Protein AF-A0A4U3MQM8-F1 (afdb_monomer_lite)

InterPro domains:
  IPR003445 Cation transporter [PF02386] (15-235)

Secondary structure (DSSP, 8-state):
------------HHHHHHHHHHHHHHHHHHHHHSTTTBPTT----HHHHHHHHHHHHTT----SS-HHHHB-HHHHHHHHHHHHHHHSTHHHHHHHHHHHTTSPPPHHHHHHHHHHTT-S-GGGHHHHHHHHHHHHHHHHHHHHHHHHHHHHHHHHHHHHHHHHHHHHHHHHHT----SSSSTTGGGTT-HHHHHHHHHHHHHHHTHHHHHHHHHHHHHHHHTT--PPPPHHHHHHHHHHHHHHHHHHHH-

Radius of gyration: 20.93 Å; chains: 1; bounding box: 66×36×58 Å

pLDDT: mean 82.18, std 15.27, range [40.94, 97.69]

Organism: Enterococcus faecalis (NCBI:txid1351)

Foldseek 3Di:
DDPPPPPPPPQALVNLLVVLLVVQLVVQLVQCQDPQFWDPPDGDDSVQSSVLLNLLLCLPQDHPDQNQHTTDLVNLVSSLVSNLCNLLGSLNSLVVVCVVVVDDDDVSVLVSQCVVVVPPDSPCSVVVSVVVSVVLVVLLVVQLVQQLVVQCVVPNDPVSSSQSSSLSSSLLSNNNHHNPRVRCVVVPVPPSNVVSSVCSNLNNVLDDLLVVQVVVCVVCVVVVHDDDRDPSNVVSVVVVVVVVVVVVVVD

Structure (mmCIF, N/CA/C/O backbone):
data_AF-A0A4U3MQM8-F1
#
_entry.id   AF-A0A4U3MQM8-F1
#
loop_
_atom_site.group_PDB
_atom_site.id
_atom_site.type_symbol
_atom_site.label_atom_id
_atom_site.label_alt_id
_atom_site.label_comp_id
_atom_site.label_asym_id
_atom_site.label_entity_id
_atom_site.label_seq_id
_atom_site.pdbx_PDB_ins_code
_atom_site.Cartn_x
_atom_site.Cartn_y
_atom_site.Cartn_z
_atom_site.occupancy
_atom_site.B_iso_or_equiv
_atom_site.auth_seq_id
_atom_site.auth_comp_id
_atom_site.auth_asym_id
_atom_site.auth_atom_id
_atom_site.pdbx_PDB_model_num
ATOM 1 N N . MET A 1 1 ? 44.446 -18.446 27.174 1.00 41.91 1 MET A N 1
ATOM 2 C CA . MET A 1 1 ? 43.618 -17.476 26.415 1.00 41.91 1 MET A CA 1
ATOM 3 C C . MET A 1 1 ? 42.700 -18.240 25.456 1.00 41.91 1 MET A C 1
ATOM 5 O O . MET A 1 1 ? 43.145 -18.655 24.397 1.00 41.91 1 MET A O 1
ATOM 9 N N . LYS A 1 2 ? 41.448 -18.533 25.844 1.00 40.94 2 LYS A N 1
ATOM 10 C CA . LYS A 1 2 ? 40.474 -19.229 24.978 1.00 40.94 2 LYS A CA 1
ATOM 11 C C . LYS A 1 2 ? 39.853 -18.212 24.014 1.00 40.94 2 LYS A C 1
ATOM 13 O O . LYS A 1 2 ? 38.975 -17.452 24.411 1.00 40.94 2 LYS A O 1
ATOM 18 N N . HIS A 1 3 ? 40.304 -18.176 22.762 1.00 45.22 3 HIS A N 1
ATOM 19 C CA . HIS A 1 3 ? 39.583 -17.470 21.701 1.00 45.22 3 HIS A CA 1
ATOM 20 C C . HIS A 1 3 ? 38.298 -18.239 21.375 1.00 45.22 3 HIS A C 1
ATOM 22 O O . HIS A 1 3 ? 38.291 -19.177 20.583 1.00 45.22 3 HIS A O 1
ATOM 28 N N . GLN A 1 4 ? 37.196 -17.848 22.018 1.00 47.91 4 GLN A N 1
ATOM 29 C CA . GLN A 1 4 ? 35.859 -18.225 21.579 1.00 47.91 4 GLN A CA 1
ATOM 30 C C . GLN A 1 4 ? 35.612 -17.586 20.209 1.00 47.91 4 GLN A C 1
ATOM 32 O O . GLN A 1 4 ? 35.281 -16.404 20.102 1.00 47.91 4 GLN A O 1
ATOM 37 N N . ILE A 1 5 ? 35.779 -18.376 19.151 1.00 51.09 5 ILE A N 1
ATOM 38 C CA . ILE A 1 5 ? 35.268 -18.051 17.824 1.00 51.09 5 ILE A CA 1
ATOM 39 C C . ILE A 1 5 ? 33.745 -18.008 17.968 1.00 51.09 5 ILE A C 1
ATOM 41 O O . ILE A 1 5 ? 33.076 -19.040 17.957 1.00 51.09 5 ILE A O 1
ATOM 45 N N . LYS A 1 6 ? 33.183 -16.808 18.158 1.00 49.25 6 LYS A N 1
ATOM 46 C CA . LYS A 1 6 ? 31.742 -16.586 18.018 1.00 49.25 6 LYS A CA 1
ATOM 47 C C . LYS A 1 6 ? 31.374 -17.024 16.600 1.00 49.25 6 LYS A C 1
ATOM 49 O O . LYS A 1 6 ? 31.642 -16.288 15.651 1.00 49.25 6 LYS A O 1
ATOM 54 N N . ARG A 1 7 ? 30.784 -18.217 16.455 1.00 45.50 7 ARG A N 1
ATOM 55 C CA . ARG A 1 7 ? 30.074 -18.641 15.241 1.00 45.50 7 ARG A CA 1
ATOM 56 C C . ARG A 1 7 ? 29.038 -17.557 14.951 1.00 45.50 7 ARG A C 1
ATOM 58 O O . ARG A 1 7 ? 27.982 -17.520 15.576 1.00 45.50 7 ARG A O 1
ATOM 65 N N . ARG A 1 8 ? 29.360 -16.619 14.059 1.00 58.94 8 ARG A N 1
ATOM 66 C CA . ARG A 1 8 ? 28.350 -15.718 13.508 1.00 58.94 8 ARG A CA 1
ATOM 67 C C . ARG A 1 8 ? 27.389 -16.612 12.742 1.00 58.94 8 ARG A C 1
ATOM 69 O O . ARG A 1 8 ? 27.804 -17.252 11.781 1.00 58.94 8 ARG A O 1
ATOM 76 N N . LEU A 1 9 ? 26.144 -16.686 13.205 1.00 57.69 9 LEU A N 1
ATOM 77 C CA . LEU A 1 9 ? 25.054 -17.287 12.447 1.00 57.69 9 LEU A CA 1
ATOM 78 C C . LEU A 1 9 ? 25.045 -16.619 11.068 1.00 57.69 9 LEU A C 1
ATOM 80 O O . LEU A 1 9 ? 24.811 -15.415 10.957 1.00 57.69 9 LEU A O 1
ATOM 84 N N . TYR A 1 10 ? 25.408 -17.379 10.037 1.00 67.06 10 TYR A N 1
ATOM 85 C CA . TYR A 1 10 ? 25.382 -16.905 8.663 1.00 67.06 10 TYR A CA 1
ATOM 86 C C . TYR A 1 10 ? 23.939 -17.017 8.181 1.00 67.06 10 TYR A C 1
ATOM 88 O O . TYR A 1 10 ? 23.500 -18.076 7.742 1.00 67.06 10 TYR A O 1
ATOM 96 N N . ILE A 1 11 ? 23.175 -15.941 8.357 1.00 70.25 11 ILE A N 1
ATOM 97 C CA . ILE A 1 11 ? 21.803 -15.860 7.861 1.00 70.25 11 ILE A CA 1
ATOM 98 C C . ILE A 1 11 ? 21.884 -15.615 6.357 1.00 70.25 11 ILE A C 1
ATOM 100 O O . ILE A 1 11 ? 22.513 -14.652 5.910 1.00 70.25 11 ILE A O 1
ATOM 104 N N . SER A 1 12 ? 21.269 -16.500 5.575 1.00 72.69 12 SER A N 1
ATOM 105 C CA . SER A 1 12 ? 21.215 -16.334 4.126 1.00 72.69 12 SER A CA 1
ATOM 106 C C . SER A 1 12 ? 20.364 -15.113 3.741 1.00 72.69 12 SER A C 1
ATOM 108 O O . SER A 1 12 ? 19.490 -14.673 4.500 1.00 72.69 12 SER A O 1
ATOM 110 N N . PRO A 1 13 ? 20.568 -14.553 2.542 1.00 64.00 13 PRO A N 1
ATOM 111 C CA . PRO A 1 13 ? 19.764 -13.434 2.069 1.00 64.00 13 PRO A CA 1
ATOM 112 C C . PRO A 1 13 ? 18.254 -13.715 2.036 1.00 64.00 13 PRO A C 1
ATOM 114 O O . PRO A 1 13 ? 17.466 -12.881 2.475 1.00 64.00 13 PRO A O 1
ATOM 117 N N . VAL A 1 14 ? 17.856 -14.914 1.602 1.00 73.31 14 VAL A N 1
ATOM 118 C CA . VAL A 1 14 ? 16.448 -15.346 1.580 1.00 73.31 14 VAL A CA 1
ATOM 119 C C . VAL A 1 14 ? 15.879 -15.416 2.997 1.00 73.31 14 VAL A C 1
ATOM 121 O O . VAL A 1 14 ? 14.812 -14.868 3.259 1.00 73.31 14 VAL A O 1
ATOM 124 N N . GLN A 1 15 ? 16.622 -15.998 3.945 1.00 78.50 15 GLN A N 1
ATOM 125 C CA . GLN A 1 15 ? 16.216 -16.021 5.356 1.00 78.50 15 GLN A CA 1
ATOM 126 C C . GLN A 1 15 ? 16.066 -14.610 5.935 1.00 78.50 15 GLN A C 1
ATOM 128 O O . GLN A 1 15 ? 15.180 -14.383 6.749 1.00 78.50 15 GLN A O 1
ATOM 133 N N . THR A 1 16 ? 16.883 -13.648 5.499 1.00 74.69 16 THR A N 1
ATOM 134 C CA . THR A 1 16 ? 16.763 -12.248 5.936 1.00 74.69 16 THR A CA 1
ATOM 135 C C . THR A 1 16 ? 15.453 -11.618 5.460 1.00 74.69 16 THR A C 1
ATOM 137 O O . THR A 1 16 ? 14.806 -10.911 6.229 1.00 74.69 16 THR A O 1
ATOM 140 N N . ILE A 1 17 ? 15.034 -11.896 4.220 1.00 75.06 17 ILE A N 1
ATOM 141 C CA . ILE A 1 17 ? 13.747 -11.426 3.686 1.00 75.06 17 ILE A CA 1
ATOM 142 C C . ILE A 1 17 ? 12.600 -12.051 4.480 1.00 75.06 17 ILE A C 1
ATOM 144 O O . ILE A 1 17 ? 11.765 -11.322 5.008 1.00 75.06 17 ILE A O 1
ATOM 148 N N . VAL A 1 18 ? 12.597 -13.379 4.627 1.00 84.31 18 VAL A N 1
ATOM 149 C CA . VAL A 1 18 ? 11.550 -14.107 5.364 1.00 84.31 18 VAL A CA 1
ATOM 150 C C . VAL A 1 18 ? 11.429 -13.595 6.800 1.00 84.31 18 VAL A C 1
ATOM 152 O O . VAL A 1 18 ? 10.331 -13.282 7.251 1.00 84.31 18 VAL A O 1
ATOM 155 N N . LEU A 1 19 ? 12.554 -13.437 7.504 1.00 84.19 19 LEU A N 1
ATOM 156 C CA . LEU A 1 19 ? 12.568 -12.903 8.867 1.00 84.19 19 LEU A CA 1
ATOM 157 C C . LEU A 1 19 ? 12.079 -11.454 8.929 1.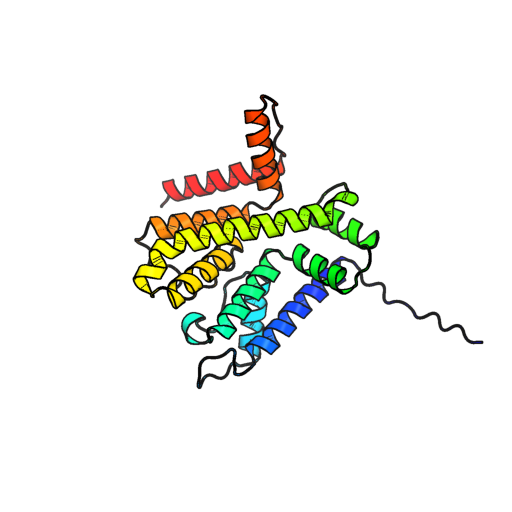00 84.19 19 LEU A C 1
ATOM 159 O O . LEU A 1 19 ? 11.395 -11.091 9.880 1.00 84.19 19 LEU A O 1
ATOM 163 N N . GLY A 1 20 ? 12.405 -10.628 7.934 1.00 83.25 20 GLY A N 1
ATOM 164 C CA . GLY A 1 20 ? 11.940 -9.245 7.873 1.00 83.25 20 GLY A CA 1
ATOM 165 C C . GLY A 1 20 ? 10.427 -9.136 7.682 1.00 83.25 20 GLY A C 1
ATOM 166 O O . GLY A 1 20 ? 9.781 -8.376 8.399 1.00 83.25 20 GLY A O 1
ATOM 167 N N . PHE A 1 21 ? 9.853 -9.937 6.782 1.00 87.19 21 PHE A N 1
ATOM 168 C CA . PHE A 1 21 ? 8.399 -10.028 6.606 1.00 87.19 21 PHE A CA 1
ATOM 169 C C . PHE A 1 21 ? 7.710 -10.572 7.858 1.00 87.19 21 PHE A C 1
ATOM 171 O O . PHE A 1 21 ? 6.746 -9.979 8.334 1.00 87.19 21 PHE A O 1
ATOM 178 N N . PHE A 1 22 ? 8.239 -11.649 8.441 1.00 90.62 22 PHE A N 1
ATOM 179 C CA . PHE A 1 22 ? 7.704 -12.210 9.680 1.00 90.62 22 PHE A CA 1
ATOM 180 C C . PHE A 1 22 ? 7.725 -11.185 10.822 1.00 90.62 22 PHE A C 1
ATOM 182 O O . PHE A 1 22 ? 6.737 -11.028 11.535 1.00 90.62 22 PHE A O 1
ATOM 189 N N . LEU A 1 23 ? 8.817 -10.428 10.965 1.00 90.31 23 LEU A N 1
ATOM 190 C CA . LEU A 1 23 ? 8.925 -9.373 11.969 1.00 90.31 23 LEU A CA 1
ATOM 191 C C . LEU A 1 23 ? 7.911 -8.246 11.732 1.00 90.31 23 LEU A C 1
ATOM 193 O O . LEU A 1 23 ? 7.297 -7.789 12.692 1.00 90.31 23 LEU A O 1
ATOM 197 N N . LEU A 1 24 ? 7.695 -7.825 10.481 1.00 91.56 24 LEU A N 1
ATOM 198 C CA . LEU A 1 24 ? 6.654 -6.846 10.150 1.00 91.56 24 LEU A CA 1
ATOM 199 C C . LEU A 1 24 ? 5.259 -7.338 10.548 1.00 91.56 24 LEU A C 1
ATOM 201 O O . LEU A 1 24 ? 4.504 -6.577 11.147 1.00 91.56 24 LEU A O 1
ATOM 205 N N . ILE A 1 25 ? 4.942 -8.607 10.281 1.00 94.81 25 ILE A N 1
ATOM 206 C CA . ILE A 1 25 ? 3.658 -9.215 10.657 1.00 94.81 25 ILE A CA 1
ATOM 207 C C . ILE A 1 25 ? 3.501 -9.248 12.179 1.00 94.81 25 ILE A C 1
ATOM 209 O O . ILE A 1 25 ? 2.464 -8.837 12.695 1.00 94.81 25 ILE A O 1
ATOM 213 N N . VAL A 1 26 ? 4.525 -9.685 12.917 1.00 95.69 26 VAL A N 1
ATOM 214 C CA . VAL A 1 26 ? 4.479 -9.747 14.389 1.00 95.69 26 VAL A CA 1
ATOM 215 C C . VAL A 1 26 ? 4.317 -8.352 14.993 1.00 95.69 26 VAL A C 1
ATOM 217 O O . VAL A 1 26 ? 3.460 -8.151 15.852 1.00 95.69 26 VAL A O 1
ATOM 220 N N . VAL A 1 27 ? 5.091 -7.368 14.527 1.00 94.94 27 VAL A N 1
ATOM 221 C CA . VAL A 1 27 ? 4.973 -5.976 14.988 1.00 94.94 27 VAL A CA 1
ATOM 222 C C . VAL A 1 27 ? 3.592 -5.411 14.650 1.00 94.94 27 VAL A C 1
ATOM 224 O O . VAL A 1 27 ? 2.955 -4.815 15.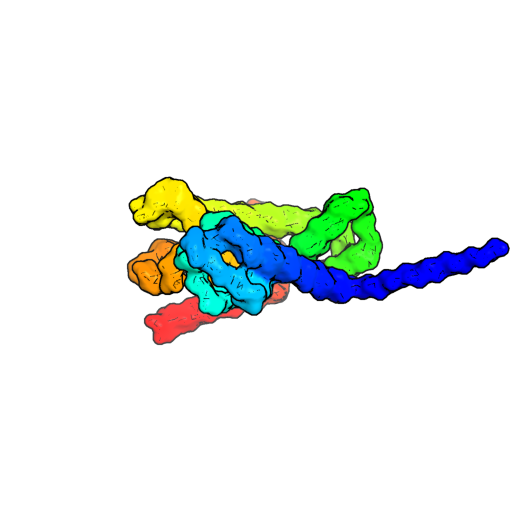516 1.00 94.94 27 VAL A O 1
ATOM 227 N N . GLY A 1 28 ? 3.098 -5.644 13.432 1.00 95.81 28 GLY A N 1
ATOM 228 C CA . GLY A 1 28 ? 1.756 -5.246 13.012 1.00 95.81 28 GLY A CA 1
ATOM 229 C C . GLY A 1 28 ? 0.663 -5.865 13.880 1.00 95.81 28 GLY A C 1
ATOM 230 O O . GLY A 1 28 ? -0.233 -5.159 14.328 1.00 95.81 28 GLY A O 1
ATOM 231 N N . THR A 1 29 ? 0.788 -7.153 14.201 1.00 96.88 29 THR A N 1
ATOM 232 C CA . THR A 1 29 ? -0.138 -7.881 15.082 1.00 96.88 29 THR A CA 1
ATOM 233 C C . THR A 1 29 ? -0.194 -7.237 16.462 1.00 96.88 29 THR A C 1
ATOM 235 O O . THR A 1 29 ? -1.275 -6.915 16.945 1.00 96.88 29 THR A O 1
ATOM 238 N N . ILE A 1 30 ? 0.967 -6.989 17.080 1.00 96.56 30 ILE A N 1
ATOM 239 C CA . ILE A 1 30 ? 1.043 -6.360 18.405 1.00 96.56 30 ILE A CA 1
ATOM 240 C C . ILE A 1 30 ? 0.390 -4.977 18.372 1.00 96.56 30 ILE A C 1
ATOM 242 O O . ILE A 1 30 ? -0.423 -4.672 19.238 1.00 96.56 30 ILE A O 1
ATOM 246 N N . LEU A 1 31 ? 0.700 -4.156 17.363 1.00 96.25 31 LEU A N 1
ATOM 247 C CA . LEU A 1 31 ? 0.117 -2.821 17.223 1.00 96.25 31 LEU A CA 1
ATOM 248 C C . LEU A 1 31 ? -1.405 -2.868 17.031 1.00 96.25 31 LEU A C 1
ATOM 250 O O . LEU A 1 31 ? -2.115 -2.074 17.643 1.00 96.25 31 LEU A O 1
ATOM 254 N N . LEU A 1 32 ? -1.921 -3.803 16.233 1.00 95.56 32 LEU A N 1
ATOM 255 C CA . LEU A 1 32 ? -3.360 -3.964 15.998 1.00 95.56 32 LEU A CA 1
ATOM 256 C C . LEU A 1 32 ? -4.107 -4.547 17.207 1.00 95.56 32 LEU A C 1
ATOM 258 O O . LEU A 1 32 ? -5.284 -4.253 17.399 1.00 95.56 32 LEU A O 1
ATOM 262 N N . MET A 1 33 ? -3.437 -5.318 18.064 1.00 94.75 33 MET A N 1
ATOM 263 C CA . MET A 1 33 ? -4.019 -5.801 19.322 1.00 94.75 33 MET A CA 1
ATOM 264 C C . MET A 1 33 ? -4.169 -4.706 20.385 1.00 94.75 33 MET A C 1
ATOM 266 O O . MET A 1 33 ? -4.922 -4.885 21.343 1.00 94.75 33 MET A O 1
ATOM 270 N N . MET A 1 34 ? -3.455 -3.585 20.256 1.00 93.69 34 MET A N 1
ATOM 271 C CA . MET A 1 34 ? -3.522 -2.511 21.244 1.00 93.69 34 MET A CA 1
ATOM 272 C C . MET A 1 34 ? -4.907 -1.842 21.259 1.00 93.69 34 MET A C 1
ATOM 274 O O . MET A 1 34 ? -5.517 -1.648 20.207 1.00 93.69 34 MET A O 1
ATOM 278 N N . PRO A 1 35 ? -5.387 -1.388 22.432 1.00 90.44 35 PRO A N 1
ATOM 279 C CA . PRO A 1 35 ? -6.730 -0.821 22.578 1.00 90.44 35 PRO A CA 1
ATOM 280 C C . PRO A 1 35 ? -6.953 0.467 21.773 1.00 90.44 35 PRO A C 1
ATOM 282 O O . PRO A 1 35 ? -8.093 0.816 21.501 1.00 90.44 35 PRO A O 1
ATOM 285 N N . PHE A 1 36 ? -5.890 1.173 21.371 1.00 92.88 36 PHE A N 1
ATOM 286 C CA . PHE A 1 36 ? -6.013 2.356 20.515 1.00 92.88 36 PHE A CA 1
ATOM 287 C C . PHE A 1 36 ? -6.320 2.012 19.049 1.00 92.88 36 PHE A C 1
ATOM 289 O O . PHE A 1 36 ? -6.730 2.895 18.296 1.00 92.88 36 PHE A O 1
ATOM 296 N N . SER A 1 37 ? -6.093 0.766 18.624 1.00 93.00 37 SER A N 1
ATOM 297 C CA . SER A 1 37 ? -6.281 0.328 17.237 1.00 93.00 37 SER A CA 1
ATOM 298 C C . SER A 1 37 ? -7.720 -0.087 16.952 1.00 93.00 37 SER A C 1
ATOM 300 O O . SER A 1 37 ? -8.181 0.083 15.827 1.00 93.00 37 SER A O 1
ATOM 302 N N . ALA A 1 38 ? -8.445 -0.582 17.954 1.00 92.62 38 ALA A N 1
ATOM 303 C CA . ALA A 1 38 ? -9.856 -0.942 17.838 1.00 92.62 38 ALA A CA 1
ATOM 304 C C . ALA A 1 38 ? -10.773 0.258 18.128 1.00 92.62 38 ALA A C 1
ATOM 306 O O . ALA A 1 38 ? -10.395 1.189 18.846 1.00 92.62 38 ALA A O 1
ATOM 307 N N . GLN A 1 39 ? -11.988 0.246 17.579 1.00 90.56 39 GLN A N 1
ATOM 308 C CA . GLN A 1 39 ? -13.029 1.188 17.988 1.00 90.56 39 GLN A CA 1
ATOM 309 C C . GLN A 1 39 ? -13.404 1.005 19.467 1.00 90.56 39 GLN A C 1
ATOM 311 O O . GLN A 1 39 ? -13.228 -0.062 20.061 1.00 90.56 39 GLN A O 1
ATOM 316 N N . ALA A 1 40 ? -13.933 2.069 20.078 1.00 84.00 40 ALA A N 1
ATOM 317 C CA . ALA A 1 40 ? -14.300 2.063 21.488 1.00 84.00 40 ALA A CA 1
ATOM 318 C C . ALA A 1 40 ? -15.313 0.946 21.796 1.00 84.00 40 ALA A C 1
ATOM 320 O O . ALA A 1 40 ? -16.347 0.830 21.145 1.00 84.00 40 ALA A O 1
ATOM 321 N N . GLY A 1 41 ? -15.006 0.129 22.806 1.00 80.44 41 GLY A N 1
ATOM 322 C CA . GLY A 1 41 ? -15.844 -1.002 23.215 1.00 80.44 41 GLY A CA 1
ATOM 323 C C . GLY A 1 41 ? -15.578 -2.307 22.462 1.00 80.44 41 GLY A C 1
ATOM 324 O O . GLY A 1 41 ? -16.091 -3.344 22.877 1.00 80.44 41 GLY A O 1
ATOM 325 N N . GLN A 1 42 ? -14.737 -2.300 21.424 1.00 86.81 42 GLN A N 1
ATOM 326 C CA . GLN A 1 42 ? -14.352 -3.510 20.705 1.00 86.81 42 GLN A CA 1
ATOM 327 C C . GLN A 1 42 ? -13.006 -4.045 21.201 1.00 86.81 42 GLN A C 1
ATOM 329 O O . GLN A 1 42 ? -12.070 -3.295 21.481 1.00 86.81 42 GLN A O 1
ATOM 334 N N . LYS A 1 43 ? -12.906 -5.371 21.328 1.00 86.19 43 LYS A N 1
ATOM 335 C CA . LYS A 1 43 ? -11.653 -6.069 21.633 1.00 86.19 43 LYS A CA 1
ATOM 336 C C . LYS A 1 43 ? -11.255 -6.901 20.427 1.00 86.19 43 LYS A C 1
ATOM 338 O O . LYS A 1 43 ? -12.051 -7.700 19.947 1.00 86.19 43 LYS A O 1
ATOM 343 N N . THR A 1 44 ? -10.018 -6.744 19.976 1.00 91.25 44 THR A N 1
ATOM 344 C CA . THR A 1 44 ? -9.469 -7.547 18.883 1.00 91.25 44 THR A CA 1
ATOM 345 C C . THR A 1 44 ? -8.890 -8.843 19.441 1.00 91.25 44 THR A C 1
ATOM 347 O O . THR A 1 44 ? -8.029 -8.804 20.325 1.00 91.25 44 THR A O 1
ATOM 350 N N . GLN A 1 45 ? -9.334 -9.996 18.937 1.00 93.75 45 GLN A N 1
ATOM 351 C CA . GLN A 1 45 ? -8.683 -11.262 19.264 1.00 93.75 45 GLN A CA 1
ATOM 352 C C . GLN A 1 45 ? -7.305 -11.329 18.598 1.00 93.75 45 GLN A C 1
ATOM 354 O O . GLN A 1 45 ? -7.087 -10.781 17.517 1.00 93.75 45 GLN A O 1
ATOM 359 N N . TRP A 1 46 ? -6.354 -12.016 19.234 1.00 94.25 46 TRP A N 1
ATOM 360 C CA . TRP A 1 46 ? -4.986 -12.109 18.715 1.00 94.25 46 TRP A CA 1
ATOM 361 C C . TRP A 1 46 ? -4.932 -12.758 17.324 1.00 94.25 46 TRP A C 1
ATOM 363 O O . TRP A 1 46 ? -4.127 -12.348 16.491 1.00 94.25 46 TRP A O 1
ATOM 373 N N . ILE A 1 47 ? -5.808 -13.738 17.068 1.00 96.44 47 ILE A N 1
ATOM 374 C CA . ILE A 1 47 ? -5.869 -14.453 15.792 1.00 96.44 47 ILE A CA 1
ATOM 375 C C . ILE A 1 47 ? -6.359 -13.541 14.663 1.00 96.44 47 ILE A C 1
ATOM 377 O O . ILE A 1 47 ? -5.766 -13.545 13.587 1.00 96.44 47 ILE A O 1
ATOM 381 N N . ASP A 1 48 ? -7.353 -12.691 14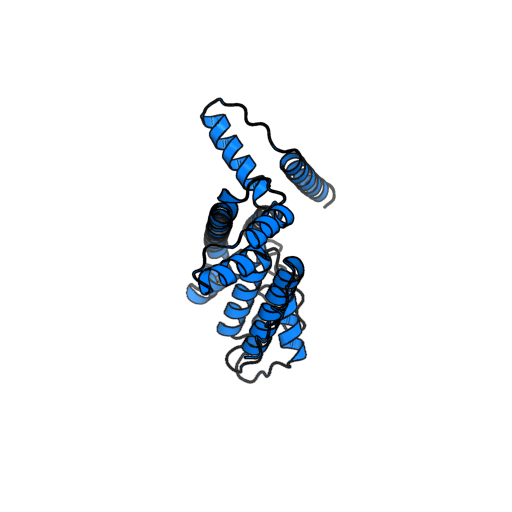.933 1.00 95.88 48 ASP A N 1
ATOM 382 C CA . ASP A 1 48 ? -7.873 -11.731 13.958 1.00 95.88 48 ASP A CA 1
ATOM 383 C C . ASP A 1 48 ? -6.836 -10.652 13.652 1.00 95.88 48 ASP A C 1
ATOM 385 O O . ASP A 1 48 ? -6.582 -10.338 12.491 1.00 95.88 48 ASP A O 1
ATOM 389 N N . ALA A 1 49 ? -6.172 -10.123 14.687 1.00 96.00 49 ALA A N 1
ATOM 390 C CA . ALA A 1 49 ? -5.093 -9.153 14.519 1.00 96.00 49 ALA A CA 1
ATOM 391 C C . ALA A 1 49 ? -3.930 -9.733 13.700 1.00 96.00 49 ALA A C 1
ATOM 393 O O . ALA A 1 49 ? -3.395 -9.053 12.823 1.00 96.00 49 ALA A O 1
ATOM 394 N N . PHE A 1 50 ? -3.557 -10.990 13.961 1.00 97.12 50 PHE A N 1
ATOM 395 C CA . PHE A 1 50 ? -2.510 -11.688 13.220 1.00 97.12 50 PHE A CA 1
ATOM 396 C C . PHE A 1 50 ? -2.908 -11.922 11.763 1.00 97.12 50 PHE A C 1
ATOM 398 O O . PHE A 1 50 ? -2.100 -11.704 10.856 1.00 97.12 50 PHE A O 1
ATOM 405 N N . PHE A 1 51 ? -4.161 -12.313 11.523 1.00 97.38 51 PHE A N 1
ATOM 406 C CA . PHE A 1 51 ? -4.690 -12.510 10.179 1.00 97.38 51 PHE A CA 1
ATOM 407 C C . PHE A 1 51 ? -4.696 -11.199 9.390 1.00 97.38 51 PHE A C 1
ATOM 409 O O . PHE A 1 51 ? -4.175 -11.157 8.277 1.00 97.38 51 PHE A O 1
ATOM 416 N N . VAL A 1 52 ? -5.216 -10.114 9.971 1.00 96.50 52 VAL A N 1
ATOM 417 C CA . VAL A 1 52 ? -5.256 -8.796 9.318 1.00 96.50 52 VAL A CA 1
ATOM 418 C C . VAL A 1 52 ? -3.849 -8.263 9.065 1.00 96.50 52 VAL A C 1
ATOM 420 O O . VAL A 1 52 ? -3.576 -7.800 7.961 1.00 96.50 52 VAL A O 1
ATOM 423 N N . ALA A 1 53 ? -2.924 -8.386 10.024 1.00 96.62 53 ALA A N 1
ATOM 424 C CA . ALA A 1 53 ? -1.530 -7.989 9.821 1.00 96.62 53 ALA A CA 1
ATOM 425 C C . ALA A 1 53 ? -0.870 -8.781 8.681 1.00 96.62 53 ALA A C 1
ATOM 427 O O . ALA A 1 53 ? -0.201 -8.196 7.830 1.00 96.62 53 ALA A O 1
ATOM 428 N N . THR A 1 54 ? -1.087 -10.099 8.639 1.00 96.00 54 THR A N 1
ATOM 429 C CA . THR A 1 54 ? -0.569 -10.973 7.576 1.00 96.00 54 THR A CA 1
ATOM 430 C C . THR A 1 54 ? -1.161 -10.594 6.225 1.00 96.00 54 THR A C 1
ATOM 432 O O . THR A 1 54 ? -0.419 -10.377 5.276 1.00 96.00 54 THR A O 1
ATOM 435 N N . SER A 1 55 ? -2.481 -10.441 6.141 1.00 96.38 55 SER A N 1
ATOM 436 C CA . SER A 1 55 ? -3.186 -10.069 4.915 1.00 96.38 55 SER A CA 1
ATOM 437 C C . SER A 1 55 ? -2.782 -8.684 4.404 1.00 96.38 55 SER A C 1
ATOM 439 O O . SER A 1 55 ? -2.615 -8.505 3.202 1.00 96.38 55 SER A O 1
ATOM 441 N N . ALA A 1 56 ? -2.552 -7.715 5.295 1.00 95.88 56 ALA A N 1
ATOM 442 C CA . ALA A 1 56 ? -2.069 -6.384 4.933 1.00 95.88 56 ALA A CA 1
ATOM 443 C C . ALA A 1 56 ? -0.632 -6.424 4.390 1.00 95.88 56 ALA A C 1
ATOM 445 O O . ALA A 1 56 ? -0.367 -5.887 3.318 1.00 95.88 56 ALA A O 1
ATOM 446 N N . VAL A 1 57 ? 0.289 -7.107 5.082 1.00 94.56 57 VAL A N 1
ATOM 447 C CA . VAL A 1 57 ? 1.701 -7.221 4.664 1.00 94.56 57 VAL A CA 1
ATOM 448 C C . VAL A 1 57 ? 1.863 -8.075 3.401 1.00 94.56 57 VAL A C 1
ATOM 450 O O . VAL A 1 57 ? 2.718 -7.789 2.566 1.00 94.56 57 VAL A O 1
ATOM 453 N N . CYS A 1 58 ? 1.060 -9.126 3.249 1.00 92.38 58 CYS A N 1
ATOM 454 C CA . CYS A 1 58 ? 1.022 -9.964 2.050 1.00 92.38 58 CYS A CA 1
ATOM 455 C C . CYS A 1 58 ? 0.096 -9.409 0.967 1.00 92.38 58 CYS A C 1
ATOM 457 O O . CYS A 1 58 ? 0.007 -10.012 -0.101 1.00 92.38 58 CYS A O 1
ATOM 459 N N . VAL A 1 59 ? -0.566 -8.274 1.224 1.00 93.31 59 VAL A N 1
ATOM 460 C CA . VAL A 1 59 ? -1.330 -7.523 0.224 1.00 93.31 59 VAL A CA 1
ATOM 461 C C . VAL A 1 59 ? -2.448 -8.388 -0.387 1.00 93.31 59 VAL A C 1
ATOM 463 O O . VAL A 1 59 ? -2.661 -8.427 -1.590 1.00 93.31 59 VAL A O 1
ATOM 466 N N . THR A 1 60 ? -3.127 -9.163 0.462 1.00 93.69 60 THR A N 1
ATOM 467 C CA . THR A 1 60 ? -4.132 -10.162 0.055 1.00 93.69 60 THR A CA 1
ATOM 468 C C . THR A 1 60 ? -5.562 -9.622 0.121 1.00 93.69 60 THR A C 1
ATOM 470 O O . THR A 1 60 ? -6.400 -10.018 -0.683 1.00 93.69 60 THR A O 1
ATOM 473 N N . GLY A 1 61 ? -5.856 -8.740 1.080 1.00 90.00 61 GLY A N 1
ATOM 474 C CA . GLY A 1 61 ? -7.155 -8.057 1.186 1.00 90.00 61 GLY A CA 1
ATOM 475 C C . GLY A 1 61 ? -8.253 -8.820 1.908 1.00 90.00 61 GLY A C 1
ATOM 476 O O . GLY A 1 61 ? -9.361 -8.317 2.044 1.00 90.00 61 GLY A O 1
ATOM 477 N N . LEU A 1 62 ? -7.957 -10.016 2.416 1.00 91.75 62 LEU A N 1
ATOM 478 C CA . LEU A 1 62 ? -8.893 -10.771 3.241 1.00 91.75 62 LEU A CA 1
ATOM 479 C C . LEU A 1 62 ? -8.851 -10.266 4.682 1.00 91.75 62 LEU A C 1
ATOM 481 O O . LEU A 1 62 ? -7.773 -10.049 5.240 1.00 91.75 62 LEU A O 1
ATOM 485 N N . SER A 1 63 ? -10.015 -10.130 5.306 1.00 92.00 63 SER A N 1
ATOM 486 C CA . SER A 1 63 ? -10.126 -9.751 6.710 1.00 92.00 63 SER A CA 1
ATOM 487 C C . SER A 1 63 ? -11.295 -10.490 7.366 1.00 92.00 63 SER A C 1
ATOM 489 O O . SER A 1 63 ? -12.382 -10.502 6.791 1.00 92.00 63 SER A O 1
ATOM 491 N N . PRO A 1 64 ? -11.112 -11.081 8.563 1.00 92.06 64 PRO A N 1
ATOM 492 C CA . PRO A 1 64 ? -12.212 -11.646 9.345 1.00 92.06 64 PRO A CA 1
ATOM 493 C C . PRO A 1 64 ? -13.114 -10.559 9.951 1.00 92.06 64 PRO A C 1
ATOM 495 O O . PRO A 1 64 ? -14.207 -10.857 10.420 1.00 92.06 64 PRO A O 1
ATOM 498 N N . LEU A 1 65 ? -12.654 -9.302 9.949 1.00 89.75 65 LEU A N 1
ATOM 499 C CA . LEU A 1 65 ? -13.330 -8.152 10.542 1.00 89.75 65 LEU A CA 1
ATOM 500 C C . LEU A 1 65 ? -13.566 -7.070 9.484 1.00 89.75 65 LEU A C 1
ATOM 502 O O . LEU A 1 65 ? -12.683 -6.796 8.664 1.00 89.75 65 LEU A O 1
ATOM 506 N N . ASN A 1 66 ? -14.719 -6.402 9.529 1.00 89.75 66 ASN A N 1
ATOM 507 C CA . ASN A 1 66 ? -14.977 -5.252 8.667 1.00 89.75 66 ASN A CA 1
ATOM 508 C C . ASN A 1 66 ? -14.011 -4.111 9.028 1.00 89.75 66 ASN A C 1
ATOM 510 O O . ASN A 1 66 ? -13.952 -3.656 10.173 1.00 89.75 66 ASN A O 1
ATOM 514 N N . THR A 1 67 ? -13.235 -3.644 8.046 1.00 88.88 67 THR A N 1
ATOM 515 C CA . THR A 1 67 ? -12.141 -2.699 8.307 1.00 88.88 67 THR A CA 1
ATOM 516 C C . THR A 1 67 ? -12.650 -1.287 8.627 1.00 88.88 67 THR A C 1
ATOM 518 O O . THR A 1 67 ? -12.019 -0.547 9.390 1.00 88.88 67 THR A O 1
ATOM 521 N N . ALA A 1 68 ? -13.814 -0.922 8.087 1.00 86.62 68 ALA A N 1
ATOM 522 C CA . ALA A 1 68 ? -14.467 0.355 8.345 1.00 86.62 68 ALA A CA 1
ATOM 523 C C . ALA A 1 68 ? -15.089 0.412 9.752 1.00 86.62 68 ALA A C 1
ATOM 525 O O . ALA A 1 68 ? -15.067 1.465 10.393 1.00 86.62 68 ALA A O 1
ATOM 526 N N . GLU A 1 69 ? -15.616 -0.718 10.232 1.00 87.88 69 GLU A N 1
ATOM 527 C CA . GLU A 1 69 ? -16.374 -0.807 11.486 1.00 87.88 69 GLU A CA 1
ATOM 528 C C . GLU A 1 69 ? -15.525 -1.187 12.701 1.00 87.88 69 GLU A C 1
ATOM 530 O O . GLU A 1 69 ? -15.797 -0.718 13.804 1.00 87.88 69 GLU A O 1
ATOM 535 N N . HIS A 1 70 ? -14.504 -2.033 12.536 1.00 92.56 70 HIS A N 1
ATOM 536 C CA . HIS A 1 70 ? -13.739 -2.544 13.680 1.00 92.56 70 HIS A CA 1
ATOM 537 C C . HIS A 1 70 ? -12.591 -1.627 14.092 1.00 92.56 70 HIS A C 1
ATOM 539 O O . HIS A 1 70 ? -12.329 -1.404 15.277 1.00 92.56 70 HIS A O 1
ATOM 545 N N . TRP A 1 71 ? -11.876 -1.078 13.112 1.00 94.31 71 TRP A N 1
ATOM 546 C CA . TRP A 1 71 ? -10.647 -0.336 13.372 1.00 94.31 71 TRP A CA 1
ATOM 547 C C . TRP A 1 71 ? -10.917 1.140 13.644 1.00 94.31 71 TRP A C 1
ATOM 549 O O . TRP A 1 71 ? -11.723 1.797 12.982 1.00 94.31 71 TRP A O 1
ATOM 559 N N . SER A 1 72 ? -10.190 1.686 14.615 1.00 95.12 72 SER A N 1
ATOM 560 C CA . SER A 1 72 ? -10.098 3.126 14.824 1.00 95.12 72 SER A CA 1
ATOM 561 C C . SER A 1 72 ? -9.334 3.780 13.660 1.00 95.12 72 SER A C 1
ATOM 563 O O . SER A 1 72 ? -8.611 3.095 12.930 1.00 95.12 72 SER A O 1
ATOM 565 N N . PRO A 1 73 ? -9.378 5.117 13.512 1.00 93.44 73 PRO A N 1
ATOM 566 C CA . PRO A 1 73 ? -8.545 5.814 12.531 1.00 93.44 73 PRO A CA 1
ATOM 567 C C . PRO A 1 73 ? -7.046 5.501 12.678 1.00 93.44 73 PRO A C 1
ATOM 569 O O . PRO A 1 73 ? -6.321 5.450 11.689 1.00 93.44 73 PRO A O 1
ATOM 572 N N . ILE A 1 74 ? -6.576 5.244 13.905 1.00 95.00 74 ILE A N 1
ATOM 573 C CA . ILE A 1 74 ? -5.184 4.855 14.168 1.00 95.00 74 ILE A CA 1
ATOM 574 C C . ILE A 1 74 ? -4.927 3.428 13.665 1.00 95.00 74 ILE A C 1
ATOM 576 O O . ILE A 1 74 ? -3.915 3.190 13.009 1.00 95.00 74 ILE A O 1
ATOM 580 N N . GLY A 1 75 ? -5.853 2.495 13.910 1.00 95.06 75 GLY A N 1
ATOM 581 C CA . GLY A 1 75 ? -5.775 1.131 13.377 1.00 95.06 75 GLY A CA 1
ATOM 582 C C . GLY A 1 75 ? -5.760 1.105 11.846 1.00 95.06 75 GLY A C 1
ATOM 583 O O . GLY A 1 75 ? -4.928 0.430 11.245 1.00 95.06 75 GLY A O 1
ATOM 584 N N . GLN A 1 76 ? -6.597 1.924 11.207 1.00 96.00 76 GLN A N 1
ATOM 585 C CA . GLN A 1 76 ? -6.628 2.079 9.748 1.00 96.00 76 GLN A CA 1
ATOM 586 C C . GLN A 1 76 ? -5.300 2.635 9.206 1.00 96.00 76 GLN A C 1
ATOM 588 O O . GLN A 1 76 ? -4.798 2.151 8.194 1.00 96.00 76 GLN A O 1
ATOM 593 N N . VAL A 1 77 ? -4.671 3.594 9.898 1.00 96.69 77 VAL A N 1
ATOM 594 C CA . VAL A 1 77 ? -3.320 4.072 9.547 1.00 96.69 77 VAL A CA 1
ATOM 595 C C . VAL A 1 77 ? -2.281 2.955 9.667 1.00 96.69 77 VAL A C 1
ATOM 597 O O . VAL A 1 77 ? -1.426 2.833 8.792 1.00 96.69 77 VAL A O 1
ATOM 600 N N . ILE A 1 78 ? -2.352 2.120 10.707 1.00 96.56 78 ILE A N 1
ATOM 601 C CA . ILE A 1 78 ? -1.439 0.978 10.867 1.00 96.56 78 ILE A CA 1
ATOM 602 C C . ILE A 1 78 ? -1.596 0.001 9.704 1.00 96.56 78 ILE A C 1
ATOM 604 O O . ILE A 1 78 ? -0.593 -0.371 9.100 1.00 96.56 78 ILE A O 1
ATOM 608 N N . ILE A 1 79 ? -2.829 -0.364 9.344 1.00 96.69 79 ILE A N 1
ATOM 609 C CA . ILE A 1 79 ? -3.109 -1.245 8.199 1.00 96.69 79 ILE A CA 1
ATOM 610 C C . ILE A 1 79 ? -2.552 -0.641 6.908 1.00 96.69 79 ILE A C 1
ATOM 612 O O . ILE A 1 79 ? -1.844 -1.325 6.177 1.00 96.69 79 ILE A O 1
ATOM 616 N N . MET A 1 80 ? -2.786 0.650 6.661 1.00 96.25 80 MET A N 1
ATOM 617 C CA . MET A 1 80 ? -2.253 1.353 5.487 1.00 96.25 80 MET A CA 1
ATOM 618 C C . MET A 1 80 ? -0.720 1.312 5.430 1.00 96.25 80 MET A C 1
ATOM 620 O O . MET A 1 80 ? -0.147 1.090 4.367 1.00 96.25 80 MET A O 1
ATOM 624 N N . ILE A 1 81 ? -0.042 1.487 6.569 1.00 94.81 81 ILE A N 1
ATOM 625 C CA . ILE A 1 81 ? 1.420 1.377 6.647 1.00 94.81 81 ILE A CA 1
ATOM 626 C C . ILE A 1 81 ? 1.864 -0.062 6.370 1.00 94.81 81 ILE A C 1
ATOM 628 O O . ILE A 1 81 ? 2.812 -0.261 5.618 1.00 94.81 81 ILE A O 1
ATOM 632 N N . LEU A 1 82 ? 1.199 -1.070 6.939 1.00 95.00 82 LEU A N 1
ATOM 633 C CA . LEU A 1 82 ? 1.527 -2.476 6.683 1.00 95.00 82 LEU A CA 1
ATOM 634 C C . LEU A 1 82 ? 1.365 -2.835 5.201 1.00 95.00 82 LEU A C 1
ATOM 636 O O . LEU A 1 82 ? 2.243 -3.501 4.652 1.00 95.00 82 LEU A O 1
ATOM 640 N N . ILE A 1 83 ? 0.307 -2.335 4.557 1.00 95.31 83 ILE A N 1
ATOM 641 C CA . ILE A 1 83 ? 0.083 -2.458 3.113 1.00 95.31 83 ILE A CA 1
ATOM 642 C C . ILE A 1 83 ? 1.236 -1.832 2.330 1.00 95.31 83 ILE A C 1
ATOM 644 O O . ILE A 1 83 ? 1.794 -2.484 1.456 1.00 95.31 83 ILE A O 1
ATOM 648 N N . GLU A 1 84 ? 1.634 -0.601 2.648 1.00 93.19 84 GLU A N 1
ATOM 649 C CA . GLU A 1 84 ? 2.714 0.092 1.934 1.00 93.19 84 GLU A CA 1
ATOM 650 C C . GLU A 1 84 ? 4.059 -0.639 2.083 1.00 93.19 84 GLU A C 1
ATOM 652 O O . GLU A 1 84 ? 4.793 -0.857 1.113 1.00 93.19 84 GLU A O 1
ATOM 657 N N . LEU A 1 85 ? 4.384 -1.061 3.310 1.00 90.50 85 LEU A N 1
ATOM 658 C CA . LEU A 1 85 ? 5.608 -1.808 3.598 1.00 90.50 85 LEU A CA 1
ATOM 659 C C . LEU A 1 85 ? 5.609 -3.172 2.888 1.00 90.50 85 LEU A C 1
ATOM 661 O O . LEU A 1 85 ? 6.660 -3.598 2.404 1.00 90.50 85 LEU A O 1
ATOM 665 N N . GLY A 1 86 ? 4.448 -3.825 2.809 1.00 88.50 86 GLY A N 1
ATOM 666 C CA . GLY A 1 86 ? 4.234 -5.110 2.149 1.00 88.50 86 GLY A CA 1
ATOM 667 C C . GLY A 1 86 ? 4.234 -5.040 0.622 1.00 88.50 86 GLY A C 1
ATOM 668 O O . GLY A 1 86 ? 4.913 -5.830 -0.029 1.00 88.50 86 GLY A O 1
ATOM 669 N N . GLY A 1 87 ? 3.549 -4.054 0.040 1.00 85.62 87 GLY A N 1
ATOM 670 C CA . GLY A 1 87 ? 3.404 -3.874 -1.410 1.00 85.62 87 GLY A CA 1
ATOM 671 C C . GLY A 1 87 ? 4.701 -3.475 -2.098 1.00 85.62 87 GLY A C 1
ATOM 672 O O . GLY A 1 87 ? 4.993 -3.919 -3.206 1.00 85.62 87 GLY A O 1
ATOM 673 N N . LEU A 1 88 ? 5.546 -2.707 -1.412 1.00 80.25 88 LEU A N 1
ATOM 674 C CA . LEU A 1 88 ? 6.923 -2.458 -1.847 1.00 80.25 88 LEU A CA 1
ATOM 675 C C . LEU A 1 88 ? 7.878 -3.623 -1.495 1.00 80.25 88 LEU A C 1
ATOM 677 O O . LEU A 1 88 ? 9.000 -3.711 -2.006 1.00 80.25 88 LEU A O 1
ATOM 681 N N . GLY A 1 89 ? 7.425 -4.530 -0.629 1.00 74.81 89 GLY A N 1
ATOM 682 C CA . GLY A 1 89 ? 7.990 -5.841 -0.351 1.00 74.81 89 GLY A CA 1
ATOM 683 C C . GLY A 1 89 ? 9.413 -5.846 0.199 1.00 74.81 89 GLY A C 1
ATOM 684 O O . GLY A 1 89 ? 9.784 -5.093 1.104 1.00 74.81 89 GLY A O 1
ATOM 685 N N . PHE A 1 90 ? 10.251 -6.728 -0.358 1.00 65.44 90 PHE A N 1
ATOM 686 C CA . PHE A 1 90 ? 11.633 -6.912 0.099 1.00 65.44 90 PHE A CA 1
ATOM 687 C C . PHE A 1 90 ? 12.486 -5.642 -0.041 1.00 65.44 90 PHE A C 1
ATOM 689 O O . PHE A 1 90 ? 13.469 -5.479 0.687 1.00 65.44 90 PHE A O 1
ATOM 696 N N . LEU A 1 91 ? 12.118 -4.727 -0.949 1.00 65.94 91 LEU A N 1
ATOM 697 C CA . LEU A 1 91 ? 12.839 -3.472 -1.149 1.00 65.94 91 LEU A CA 1
ATOM 698 C C . LEU A 1 91 ? 12.743 -2.587 0.097 1.00 65.94 91 LEU A C 1
ATOM 700 O O . LEU A 1 91 ? 13.733 -1.992 0.534 1.00 65.94 91 LEU A O 1
ATOM 704 N N . THR A 1 92 ? 11.574 -2.537 0.723 1.00 67.19 92 THR A N 1
ATOM 705 C CA . THR A 1 92 ? 11.361 -1.711 1.911 1.00 67.19 92 THR A CA 1
ATOM 706 C C . THR A 1 92 ? 12.053 -2.303 3.129 1.00 67.19 92 THR A C 1
ATOM 708 O O . THR A 1 92 ? 12.817 -1.604 3.800 1.00 67.19 92 THR A O 1
ATOM 711 N N . VAL A 1 93 ? 11.894 -3.612 3.349 1.00 64.56 93 VAL A N 1
ATOM 712 C CA . VAL A 1 93 ? 12.568 -4.358 4.427 1.00 64.56 93 VAL A CA 1
ATOM 713 C C . VAL A 1 93 ? 14.084 -4.165 4.362 1.00 64.56 93 VAL A C 1
ATOM 715 O O . VAL A 1 93 ? 14.720 -3.813 5.359 1.00 64.56 93 VAL A O 1
ATOM 718 N N . ALA A 1 94 ? 14.675 -4.330 3.177 1.00 60.03 94 ALA A N 1
ATOM 719 C CA . ALA A 1 94 ? 16.111 -4.186 3.008 1.00 60.03 94 ALA A CA 1
ATOM 720 C C . ALA A 1 94 ? 16.566 -2.727 3.214 1.00 60.03 94 ALA A C 1
ATOM 722 O O . ALA A 1 94 ? 17.566 -2.485 3.892 1.00 60.03 94 ALA A O 1
ATOM 723 N N . THR A 1 95 ? 15.821 -1.730 2.726 1.00 63.38 95 THR A N 1
ATOM 724 C CA . THR A 1 95 ? 16.175 -0.312 2.944 1.00 63.38 95 THR A CA 1
ATOM 725 C C . THR A 1 95 ? 16.174 0.060 4.425 1.00 63.38 95 THR A C 1
ATOM 727 O O . THR A 1 95 ? 17.134 0.674 4.900 1.00 63.38 95 THR A O 1
ATOM 730 N N . ILE A 1 96 ? 15.125 -0.323 5.158 1.00 61.38 96 ILE A N 1
ATOM 731 C CA . ILE A 1 96 ? 14.969 -0.014 6.586 1.00 61.38 96 ILE A CA 1
ATOM 732 C C . ILE A 1 96 ? 16.106 -0.651 7.389 1.00 61.38 96 ILE A C 1
ATOM 734 O O . ILE A 1 96 ? 16.779 0.041 8.159 1.00 61.38 96 ILE A O 1
ATOM 738 N N . PHE A 1 97 ? 16.390 -1.933 7.147 1.00 60.38 97 PHE A N 1
ATOM 739 C CA . PHE A 1 97 ? 17.436 -2.672 7.855 1.00 60.38 97 PHE A CA 1
ATOM 740 C C . PHE A 1 97 ? 18.826 -2.031 7.689 1.00 60.38 97 PHE A C 1
ATOM 742 O O . PHE A 1 97 ? 19.552 -1.839 8.667 1.00 60.38 97 PHE A O 1
ATOM 749 N N . PHE A 1 98 ? 19.197 -1.620 6.471 1.00 54.19 98 PHE A N 1
ATOM 750 C CA . PHE A 1 98 ? 20.510 -1.003 6.222 1.00 54.19 98 PHE A CA 1
ATOM 751 C C . PHE A 1 98 ? 20.594 0.468 6.634 1.00 54.19 98 PHE A C 1
ATOM 753 O O . PHE A 1 98 ? 21.665 0.911 7.057 1.00 54.19 98 PHE A O 1
ATOM 760 N N . SER A 1 99 ? 19.489 1.214 6.560 1.00 55.59 99 SER A N 1
ATOM 761 C CA . SER A 1 99 ? 19.435 2.595 7.050 1.00 55.59 99 SER A CA 1
ATOM 762 C C . SER A 1 99 ? 19.640 2.654 8.567 1.00 55.59 99 SER A C 1
ATOM 764 O O . SER A 1 99 ? 20.436 3.460 9.050 1.00 55.59 99 SER A O 1
ATOM 766 N N . LEU A 1 100 ? 18.998 1.748 9.314 1.00 50.25 100 LEU A N 1
ATOM 767 C CA . LEU A 1 100 ? 19.150 1.633 10.769 1.00 50.25 100 LEU A CA 1
ATOM 768 C C . LEU A 1 100 ? 20.576 1.244 11.178 1.00 50.25 100 LEU A C 1
ATOM 770 O O . LEU A 1 100 ? 21.112 1.773 12.148 1.00 50.25 100 LEU A O 1
ATOM 774 N N . LEU A 1 101 ? 21.229 0.369 10.409 1.00 50.78 101 LEU A N 1
ATOM 775 C CA . LEU A 1 101 ? 22.587 -0.090 10.711 1.00 50.78 101 LEU A CA 1
ATOM 776 C C . LEU A 1 101 ? 23.687 0.932 10.373 1.00 50.78 101 LEU A C 1
ATOM 778 O O . LEU A 1 101 ? 24.843 0.665 10.702 1.00 50.78 101 LEU A O 1
ATOM 782 N N . ARG A 1 102 ? 23.372 2.064 9.711 1.00 46.03 102 ARG A N 1
ATOM 783 C CA . ARG A 1 102 ? 24.317 3.113 9.243 1.00 46.03 102 ARG A CA 1
ATOM 784 C C . ARG A 1 102 ? 25.575 2.583 8.528 1.00 46.03 102 ARG A C 1
ATOM 786 O O . ARG A 1 102 ? 26.568 3.294 8.376 1.00 46.03 102 ARG A O 1
ATOM 793 N N . LYS A 1 103 ? 25.558 1.333 8.067 1.00 48.75 103 LYS A N 1
ATOM 794 C CA . LYS A 1 103 ? 26.683 0.669 7.407 1.00 48.75 103 LYS A CA 1
ATOM 795 C C . LYS A 1 103 ? 26.451 0.688 5.907 1.00 48.75 103 LYS A C 1
ATOM 797 O O . LYS A 1 103 ? 25.355 0.388 5.440 1.00 48.75 103 LYS A O 1
ATOM 802 N N . LYS A 1 104 ? 27.503 1.005 5.140 1.00 48.59 104 LYS A N 1
ATOM 803 C CA . LYS A 1 104 ? 27.521 0.759 3.692 1.00 48.59 104 LYS A CA 1
ATOM 804 C C . LYS A 1 104 ? 27.113 -0.702 3.486 1.00 48.59 104 LYS A C 1
ATOM 806 O O . LYS A 1 104 ? 27.725 -1.587 4.082 1.00 48.59 104 LYS A O 1
ATOM 811 N N . ALA A 1 105 ? 26.055 -0.939 2.716 1.00 54.22 105 ALA A N 1
ATOM 812 C CA . ALA A 1 105 ? 25.544 -2.286 2.498 1.00 54.22 105 ALA A CA 1
ATOM 813 C C . ALA A 1 105 ? 26.667 -3.212 2.015 1.00 54.22 105 ALA A C 1
ATOM 815 O O . ALA A 1 105 ? 27.411 -2.851 1.097 1.00 54.22 105 ALA A O 1
ATOM 816 N N . SER A 1 106 ? 26.807 -4.372 2.661 1.00 56.38 106 SER A N 1
ATOM 817 C CA . SER A 1 106 ? 27.862 -5.324 2.321 1.00 56.38 106 SER A CA 1
ATOM 818 C C . SER A 1 106 ? 27.641 -5.905 0.920 1.00 56.38 106 SER A C 1
ATOM 820 O O . SER A 1 106 ? 26.529 -5.882 0.382 1.00 56.38 106 SER A O 1
ATOM 822 N N . LEU A 1 107 ? 28.704 -6.441 0.317 1.00 56.03 107 LEU A N 1
ATOM 823 C CA . LEU A 1 107 ? 28.653 -7.056 -1.013 1.00 56.03 107 LEU A CA 1
ATOM 824 C C . LEU A 1 107 ? 27.589 -8.171 -1.105 1.00 56.03 107 LEU A C 1
ATOM 826 O O . LEU A 1 107 ? 26.909 -8.291 -2.114 1.00 56.03 107 LEU A O 1
ATOM 830 N N . SER A 1 108 ? 27.379 -8.927 -0.023 1.00 54.31 108 SER A N 1
ATOM 831 C CA . SER A 1 108 ? 26.393 -10.017 0.058 1.00 54.31 108 SER A CA 1
ATOM 832 C C . SER A 1 108 ? 24.949 -9.545 -0.144 1.00 54.31 108 SER A C 1
ATOM 834 O O . SER A 1 108 ? 24.131 -10.239 -0.734 1.00 54.31 108 SER A O 1
ATOM 836 N N . VAL A 1 109 ? 24.640 -8.334 0.311 1.00 55.66 109 VAL A N 1
ATOM 837 C CA . VAL A 1 109 ? 23.307 -7.718 0.214 1.00 55.66 109 VAL A CA 1
ATOM 838 C C . VAL A 1 109 ? 23.091 -7.140 -1.175 1.00 55.66 109 VAL A C 1
ATOM 840 O O . VAL A 1 109 ? 22.010 -7.193 -1.745 1.00 55.66 109 VAL A O 1
ATOM 843 N N . ARG A 1 110 ? 24.158 -6.592 -1.744 1.00 60.22 110 ARG A N 1
ATOM 844 C CA . ARG A 1 110 ? 24.195 -6.162 -3.134 1.00 60.22 110 ARG A CA 1
ATOM 845 C C . ARG A 1 110 ? 23.943 -7.327 -4.100 1.00 60.22 110 ARG A C 1
ATOM 847 O O . ARG A 1 110 ? 23.202 -7.140 -5.055 1.00 60.22 110 ARG A O 1
ATOM 854 N N . MET A 1 111 ? 24.474 -8.515 -3.806 1.00 59.34 111 MET A N 1
ATOM 855 C CA . MET A 1 111 ? 24.162 -9.742 -4.552 1.00 59.34 111 MET A CA 1
ATOM 856 C C . MET A 1 111 ? 22.708 -10.204 -4.350 1.00 59.34 111 MET A C 1
ATOM 858 O O . MET A 1 111 ? 22.074 -10.601 -5.317 1.00 59.34 111 MET A O 1
ATOM 862 N N . LEU A 1 112 ? 22.131 -10.070 -3.145 1.00 62.19 112 LEU A N 1
ATOM 863 C CA . LEU A 1 112 ? 20.696 -10.339 -2.920 1.00 62.19 112 LEU A CA 1
ATOM 864 C C . LEU A 1 112 ? 19.804 -9.497 -3.828 1.00 62.19 112 LEU A C 1
ATOM 866 O O . LEU A 1 112 ? 18.832 -9.989 -4.385 1.00 62.19 112 LEU A O 1
ATOM 870 N N . TYR A 1 113 ? 20.128 -8.215 -3.957 1.00 58.53 113 TYR A N 1
ATOM 871 C CA . TYR A 1 113 ? 19.400 -7.334 -4.852 1.00 58.53 113 TYR A CA 1
ATOM 872 C C . TYR A 1 113 ? 19.555 -7.722 -6.317 1.00 58.53 113 TYR A C 1
ATOM 874 O O . TYR A 1 113 ? 18.596 -7.596 -7.070 1.00 58.53 113 TYR A O 1
ATOM 882 N N . GLN A 1 114 ? 20.755 -8.159 -6.706 1.00 60.41 114 GLN A N 1
ATOM 883 C CA . GLN A 1 114 ? 21.025 -8.671 -8.043 1.00 60.41 114 GLN A CA 1
ATOM 884 C C . GLN A 1 114 ? 20.049 -9.801 -8.381 1.00 60.41 114 GLN A C 1
ATOM 886 O O . GLN A 1 114 ? 19.431 -9.773 -9.438 1.00 60.41 114 GLN A O 1
ATOM 891 N N . GLU A 1 115 ? 19.858 -10.716 -7.431 1.00 62.34 115 GLU A N 1
ATOM 892 C CA . GLU A 1 115 ? 18.978 -11.875 -7.556 1.00 62.34 115 GLU A CA 1
ATOM 893 C C . GLU A 1 115 ? 17.491 -11.487 -7.518 1.00 62.34 115 GLU A C 1
ATOM 895 O O . GLU A 1 115 ? 16.733 -11.809 -8.425 1.00 62.34 115 GLU A O 1
ATOM 900 N N . ALA A 1 116 ? 17.066 -10.727 -6.503 1.00 58.22 116 ALA A N 1
ATOM 901 C CA . ALA A 1 116 ? 15.655 -10.402 -6.285 1.00 58.22 116 ALA A CA 1
ATOM 902 C C . ALA A 1 116 ? 15.078 -9.420 -7.321 1.00 58.22 116 ALA A C 1
ATOM 904 O O . ALA A 1 116 ? 13.876 -9.422 -7.573 1.00 58.22 116 ALA A O 1
ATOM 905 N N . LEU A 1 117 ? 15.917 -8.565 -7.915 1.00 55.72 117 LEU A N 1
ATOM 906 C CA . LEU A 1 117 ? 15.522 -7.635 -8.980 1.00 55.72 117 LEU A CA 1
ATOM 907 C C . LEU A 1 117 ? 15.995 -8.078 -10.374 1.00 55.72 117 LEU A C 1
ATOM 909 O O . LEU A 1 117 ? 15.716 -7.378 -11.349 1.00 55.72 117 LEU A O 1
ATOM 913 N N . ASN A 1 118 ? 16.720 -9.196 -10.472 1.00 55.69 118 ASN A N 1
ATOM 914 C CA . ASN A 1 118 ? 17.329 -9.702 -11.704 1.00 55.69 118 ASN A CA 1
ATOM 915 C C . ASN A 1 118 ? 18.136 -8.627 -12.479 1.00 55.69 118 ASN A C 1
ATOM 917 O O . ASN A 1 118 ? 18.030 -8.495 -13.699 1.00 55.69 118 ASN A O 1
ATOM 921 N N . VAL A 1 119 ? 18.900 -7.785 -11.766 1.00 57.38 119 VAL A N 1
ATOM 922 C CA . VAL A 1 119 ? 19.697 -6.675 -12.344 1.00 57.38 119 VAL A CA 1
ATOM 923 C C . VAL A 1 119 ? 21.170 -7.005 -12.246 1.00 57.38 119 VAL A C 1
ATOM 925 O O . VAL A 1 119 ? 21.630 -7.256 -11.152 1.00 57.38 119 VAL A O 1
ATOM 928 N N . SER A 1 120 ? 21.939 -6.904 -13.328 1.00 48.59 120 SER A N 1
ATOM 929 C CA . SER A 1 120 ? 23.359 -7.293 -13.380 1.00 48.59 120 SER A CA 1
ATOM 930 C C . SER A 1 120 ? 24.335 -6.397 -12.598 1.00 48.59 120 SER A C 1
ATOM 932 O O . SER A 1 120 ? 25.470 -6.807 -12.364 1.00 48.59 120 SER A O 1
ATOM 934 N N . GLU A 1 121 ? 23.934 -5.191 -12.173 1.00 53.34 121 GLU A N 1
ATOM 935 C CA . GLU A 1 121 ? 24.830 -4.239 -11.506 1.00 53.34 121 GLU A CA 1
ATOM 936 C C . GLU A 1 121 ? 24.433 -3.875 -10.069 1.00 53.34 121 GLU A C 1
ATOM 938 O O . GLU A 1 121 ? 23.424 -3.234 -9.770 1.00 53.34 121 GLU A O 1
ATOM 943 N N . VAL A 1 122 ? 25.362 -4.184 -9.173 1.00 49.12 122 VAL A N 1
ATOM 944 C CA . VAL A 1 122 ? 25.339 -3.957 -7.727 1.00 49.12 122 VAL A CA 1
ATOM 945 C C . VAL A 1 122 ? 25.382 -2.469 -7.320 1.00 49.12 122 VAL A C 1
ATOM 947 O O . VAL A 1 122 ? 24.885 -2.088 -6.254 1.00 49.12 122 VAL A O 1
ATOM 950 N N . SER A 1 123 ? 25.995 -1.602 -8.132 1.00 47.47 123 SER A N 1
ATOM 951 C CA . SER A 1 123 ? 26.325 -0.217 -7.745 1.00 47.47 123 SER A CA 1
ATOM 952 C C . SER A 1 123 ? 25.117 0.740 -7.724 1.00 47.47 123 SER A C 1
ATOM 954 O O . SER A 1 123 ? 25.203 1.831 -7.154 1.00 47.47 123 SER A O 1
ATOM 956 N N . GLY A 1 124 ? 23.972 0.325 -8.275 1.00 61.06 124 GLY A N 1
ATOM 957 C CA . GLY A 1 124 ? 22.800 1.180 -8.480 1.00 61.06 124 GLY A CA 1
ATOM 958 C C . GLY A 1 124 ? 21.576 0.861 -7.624 1.00 61.06 124 GLY A C 1
ATOM 959 O O . GLY A 1 124 ? 20.622 1.639 -7.642 1.00 61.06 124 GLY A O 1
ATOM 960 N N . VAL A 1 125 ? 21.569 -0.234 -6.859 1.00 63.50 125 VAL A N 1
ATOM 961 C CA . VAL A 1 125 ? 20.312 -0.754 -6.295 1.00 63.50 125 VAL A CA 1
ATOM 962 C C . VAL A 1 125 ? 19.667 0.202 -5.290 1.00 63.50 125 VAL A C 1
ATOM 964 O O . VAL A 1 125 ? 18.502 0.542 -5.428 1.00 63.50 125 VAL A O 1
ATOM 967 N N . PHE A 1 126 ? 20.411 0.753 -4.332 1.00 65.75 126 PHE A N 1
ATOM 968 C CA . PHE A 1 126 ? 19.821 1.703 -3.373 1.00 65.75 126 PHE A CA 1
ATOM 969 C C . PHE A 1 126 ? 19.263 2.967 -4.036 1.00 65.75 126 PHE A C 1
ATOM 971 O O . PHE A 1 126 ? 18.302 3.566 -3.552 1.00 65.75 126 PHE A O 1
ATOM 978 N N . ARG A 1 127 ? 19.865 3.388 -5.153 1.00 70.44 127 ARG A N 1
ATOM 979 C CA . ARG A 1 127 ? 19.366 4.511 -5.947 1.00 70.44 127 ARG A CA 1
ATOM 980 C C . ARG A 1 127 ? 18.060 4.118 -6.639 1.00 70.44 127 ARG A C 1
ATOM 982 O O . ARG A 1 127 ? 17.096 4.869 -6.558 1.00 70.44 127 ARG A O 1
ATOM 989 N N . LEU A 1 128 ? 18.029 2.934 -7.247 1.00 69.62 128 LEU A N 1
ATOM 990 C CA . LEU A 1 128 ? 16.846 2.331 -7.856 1.00 69.62 128 LEU A CA 1
ATOM 991 C C . LEU A 1 128 ? 15.685 2.220 -6.854 1.00 69.62 128 LEU A C 1
ATOM 993 O O . LEU A 1 128 ? 14.582 2.655 -7.152 1.00 69.62 128 LEU A O 1
ATOM 997 N N . MET A 1 129 ? 15.948 1.762 -5.632 1.00 70.88 129 MET A N 1
ATOM 998 C CA . MET A 1 129 ? 14.948 1.648 -4.563 1.00 70.88 129 MET A CA 1
ATOM 999 C C . MET A 1 129 ? 14.349 2.996 -4.169 1.00 70.88 129 MET A C 1
ATOM 1001 O O . MET A 1 129 ? 13.134 3.134 -4.074 1.00 70.88 129 MET A O 1
ATOM 1005 N N . LYS A 1 130 ? 15.188 4.023 -3.980 1.00 75.75 130 LYS A N 1
ATOM 1006 C CA . LYS A 1 130 ? 14.699 5.384 -3.707 1.00 75.75 130 LYS A CA 1
ATOM 1007 C C . LYS A 1 130 ? 13.858 5.929 -4.858 1.00 75.75 130 LYS A C 1
ATOM 1009 O O . LYS A 1 130 ? 12.910 6.663 -4.600 1.00 75.75 130 LYS A O 1
ATOM 1014 N N . TYR A 1 131 ? 14.198 5.592 -6.102 1.00 78.38 131 TYR A N 1
ATOM 1015 C CA . TYR A 1 131 ? 13.373 5.945 -7.254 1.00 78.38 131 TYR A CA 1
ATOM 1016 C C . TYR A 1 131 ? 12.024 5.225 -7.231 1.00 78.38 131 TYR A C 1
ATOM 1018 O O . TYR A 1 131 ? 11.017 5.891 -7.438 1.00 78.38 131 TYR A O 1
ATOM 1026 N N . ILE A 1 132 ? 11.993 3.926 -6.916 1.00 80.94 132 ILE A N 1
ATOM 1027 C CA . ILE A 1 132 ? 10.757 3.137 -6.788 1.00 80.94 132 ILE A CA 1
ATOM 1028 C C . ILE A 1 132 ? 9.834 3.743 -5.730 1.00 80.94 132 ILE A C 1
ATOM 1030 O O . ILE A 1 132 ? 8.695 4.066 -6.040 1.00 80.94 132 ILE A O 1
ATOM 1034 N N . MET A 1 133 ? 10.340 3.973 -4.514 1.00 82.88 133 MET A N 1
ATOM 1035 C CA . MET A 1 133 ? 9.539 4.535 -3.417 1.00 82.88 133 MET A CA 1
ATOM 1036 C C . MET A 1 133 ? 9.000 5.929 -3.751 1.00 82.88 133 MET A C 1
ATOM 1038 O O . MET A 1 133 ? 7.836 6.221 -3.512 1.00 82.88 133 MET A O 1
ATOM 1042 N N . LYS A 1 134 ? 9.831 6.802 -4.341 1.00 86.62 134 LYS A N 1
ATOM 1043 C CA . LYS A 1 134 ? 9.377 8.135 -4.768 1.00 86.62 134 LYS A CA 1
ATOM 1044 C C . LYS A 1 134 ? 8.315 8.052 -5.856 1.00 86.62 134 LYS A C 1
ATOM 1046 O O . LYS A 1 134 ? 7.372 8.830 -5.839 1.00 86.62 134 LYS A O 1
ATOM 1051 N N . PHE A 1 135 ? 8.491 7.146 -6.810 1.00 86.62 135 PHE A N 1
ATOM 1052 C CA . PHE A 1 135 ? 7.549 6.950 -7.899 1.00 86.62 135 PHE A CA 1
ATOM 1053 C C . PHE A 1 135 ? 6.194 6.439 -7.390 1.00 86.62 135 PHE A C 1
ATOM 1055 O O . PHE A 1 135 ? 5.173 7.035 -7.727 1.00 86.62 135 PHE A O 1
ATOM 1062 N N . ALA A 1 136 ? 6.198 5.415 -6.530 1.00 90.06 136 ALA A N 1
ATOM 1063 C CA . ALA A 1 136 ? 5.001 4.898 -5.869 1.00 90.06 136 ALA A CA 1
ATOM 1064 C C . ALA A 1 136 ? 4.266 6.007 -5.106 1.00 90.06 136 ALA A C 1
ATOM 1066 O O . ALA A 1 136 ? 3.102 6.273 -5.392 1.00 90.06 136 ALA A O 1
ATOM 1067 N N . ALA A 1 137 ? 4.984 6.750 -4.257 1.00 92.25 137 ALA A N 1
ATOM 1068 C CA . ALA A 1 137 ? 4.410 7.858 -3.499 1.00 92.25 137 ALA A CA 1
ATOM 1069 C C . ALA A 1 137 ? 3.784 8.937 -4.401 1.00 92.25 137 ALA A C 1
ATOM 1071 O O . ALA A 1 137 ? 2.719 9.458 -4.088 1.00 92.25 137 ALA A O 1
ATOM 1072 N N . ILE A 1 138 ? 4.405 9.273 -5.540 1.00 94.00 138 ILE A N 1
ATOM 1073 C CA . ILE A 1 138 ? 3.839 10.247 -6.489 1.00 94.00 138 ILE A CA 1
ATOM 1074 C C . ILE A 1 138 ? 2.538 9.722 -7.104 1.00 94.00 138 ILE A C 1
ATOM 1076 O O . ILE A 1 138 ? 1.557 10.464 -7.149 1.00 94.00 138 ILE A O 1
ATOM 1080 N N . ILE A 1 139 ? 2.511 8.468 -7.567 1.00 94.25 139 ILE A N 1
ATOM 1081 C CA . ILE A 1 139 ? 1.299 7.882 -8.157 1.00 94.25 139 ILE A CA 1
ATOM 1082 C C . ILE A 1 139 ? 0.185 7.762 -7.118 1.00 94.25 139 ILE A C 1
ATOM 1084 O O . ILE A 1 139 ? -0.952 8.119 -7.413 1.00 94.25 139 ILE A O 1
ATOM 1088 N N . GLN A 1 140 ? 0.500 7.330 -5.901 1.00 96.00 140 GLN A N 1
ATOM 1089 C CA . GLN A 1 140 ? -0.470 7.229 -4.812 1.00 96.00 140 GLN A CA 1
ATOM 1090 C C . GLN A 1 140 ? -1.025 8.596 -4.412 1.00 96.00 140 GLN A C 1
ATOM 1092 O O . GLN A 1 140 ? -2.230 8.726 -4.243 1.00 96.00 140 GLN A O 1
ATOM 1097 N N . LEU A 1 141 ? -0.187 9.633 -4.305 1.00 97.00 141 LEU A N 1
ATOM 1098 C CA . LEU A 1 141 ? -0.653 10.989 -3.995 1.00 97.00 141 LEU A CA 1
ATOM 1099 C C . LEU A 1 141 ? -1.508 11.573 -5.124 1.00 97.00 141 LEU A C 1
ATOM 1101 O O . LEU A 1 141 ? -2.516 12.219 -4.848 1.00 97.00 141 LEU A O 1
ATOM 1105 N N . LEU A 1 142 ? -1.147 11.320 -6.385 1.00 97.25 142 LEU A N 1
ATOM 1106 C CA . LEU A 1 142 ? -1.972 11.701 -7.532 1.00 97.25 142 LEU A CA 1
ATOM 1107 C C . LEU A 1 142 ? -3.314 10.958 -7.514 1.00 97.25 142 LEU A C 1
ATOM 1109 O O . LEU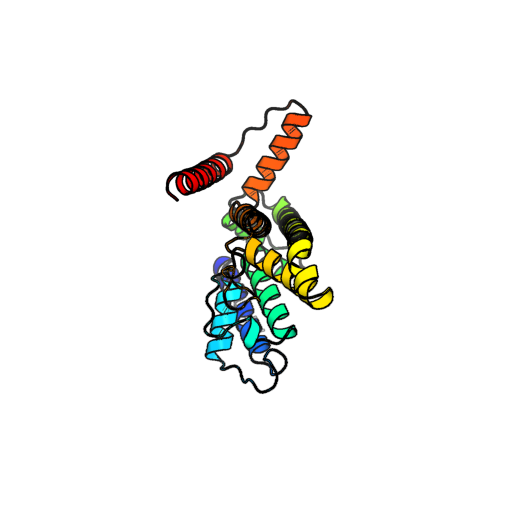 A 1 142 ? -4.360 11.576 -7.687 1.00 97.25 142 LEU A O 1
ATOM 1113 N N . GLY A 1 143 ? -3.296 9.653 -7.248 1.00 96.94 143 GLY A N 1
ATOM 1114 C CA . GLY A 1 143 ? -4.494 8.836 -7.078 1.00 96.94 143 GLY A CA 1
ATOM 1115 C C . GLY A 1 143 ? -5.381 9.335 -5.945 1.00 96.94 143 GLY A C 1
ATOM 1116 O O . GLY A 1 143 ? -6.575 9.526 -6.142 1.00 96.94 143 GLY A O 1
ATOM 1117 N N . ALA A 1 144 ? -4.798 9.631 -4.784 1.00 97.44 144 ALA A N 1
ATOM 1118 C CA . ALA A 1 144 ? -5.503 10.181 -3.633 1.00 97.44 144 ALA A CA 1
ATOM 1119 C C . ALA A 1 144 ? -6.122 11.546 -3.955 1.00 97.44 144 ALA A C 1
ATOM 1121 O O . ALA A 1 144 ? -7.261 11.815 -3.586 1.00 97.44 144 ALA A O 1
ATOM 1122 N N . PHE A 1 145 ? -5.407 12.400 -4.688 1.00 97.69 145 PHE A N 1
ATOM 1123 C CA . PHE A 1 145 ? -5.950 13.669 -5.157 1.00 97.69 145 PHE A CA 1
ATOM 1124 C C . PHE A 1 145 ? -7.157 13.459 -6.083 1.00 97.69 145 PHE A C 1
ATOM 1126 O O . PHE A 1 145 ? -8.197 14.077 -5.872 1.00 97.69 145 PHE A O 1
ATOM 1133 N N . LEU A 1 146 ? -7.073 12.540 -7.047 1.00 97.38 146 LEU A N 1
ATOM 1134 C CA . LEU A 1 146 ? -8.191 12.234 -7.944 1.00 97.38 146 LEU A CA 1
ATOM 1135 C C . LEU A 1 146 ? -9.391 11.626 -7.197 1.00 97.38 146 LEU A C 1
ATOM 1137 O O . LEU A 1 146 ? -10.528 12.047 -7.412 1.00 97.38 146 LEU A O 1
ATOM 1141 N N . LEU A 1 147 ? -9.156 10.689 -6.277 1.00 96.62 147 LEU A N 1
ATOM 1142 C CA . LEU A 1 147 ? -10.205 10.089 -5.443 1.00 96.62 147 LEU A CA 1
ATOM 1143 C C . LEU A 1 147 ? -10.862 11.114 -4.507 1.00 96.62 147 LEU A C 1
ATOM 1145 O O . LEU A 1 147 ? -12.051 10.996 -4.198 1.00 96.62 147 LEU A O 1
ATOM 1149 N N . SER A 1 148 ? -10.132 12.162 -4.112 1.00 96.25 148 SER A N 1
ATOM 1150 C CA . SER A 1 148 ? -10.658 13.210 -3.234 1.00 96.25 148 SER A CA 1
ATOM 1151 C C . SER A 1 148 ? -11.841 13.960 -3.836 1.00 96.25 148 SER A C 1
ATOM 1153 O O . SER A 1 148 ? -12.753 14.317 -3.093 1.00 96.25 148 SER A O 1
ATOM 1155 N N . PHE A 1 149 ? -11.915 14.093 -5.165 1.00 95.06 149 PHE A N 1
ATOM 1156 C CA . PHE A 1 149 ? -13.072 14.698 -5.831 1.00 95.06 149 PHE A CA 1
ATOM 1157 C C . PHE A 1 149 ? -14.375 13.924 -5.603 1.00 95.06 149 PHE A C 1
ATOM 1159 O O . PHE A 1 149 ? -15.441 14.529 -5.630 1.00 95.06 149 PHE A O 1
ATOM 1166 N N . GLN A 1 150 ? -14.307 12.617 -5.332 1.00 93.88 150 GLN A N 1
ATOM 1167 C CA . GLN A 1 150 ? -15.481 11.807 -5.000 1.00 93.88 150 GLN A CA 1
ATOM 1168 C C . GLN A 1 150 ? -15.699 11.711 -3.483 1.00 93.88 150 GLN A C 1
ATOM 1170 O O . GLN A 1 150 ? -16.820 11.867 -2.991 1.00 93.88 150 GLN A O 1
ATOM 1175 N N . PHE A 1 151 ? -14.638 11.449 -2.716 1.00 94.31 151 PHE A N 1
ATOM 1176 C CA . PHE A 1 151 ? -14.773 11.156 -1.288 1.00 94.31 151 PHE A CA 1
ATOM 1177 C C . PHE A 1 151 ? -14.889 12.397 -0.399 1.00 94.31 151 PHE A C 1
ATOM 1179 O O . PHE A 1 151 ? -15.567 12.328 0.624 1.00 94.31 151 PHE A O 1
ATOM 1186 N N . VAL A 1 152 ? -14.287 13.535 -0.759 1.00 95.31 152 VAL A N 1
ATOM 1187 C CA . VAL A 1 152 ? -14.393 14.772 0.041 1.00 95.31 152 VAL A CA 1
ATOM 1188 C C . VAL A 1 152 ? -15.814 15.341 0.041 1.00 95.31 152 VAL A C 1
ATOM 1190 O O . VAL A 1 152 ? -16.297 15.651 1.130 1.00 95.31 152 VAL A O 1
ATOM 1193 N N . PRO A 1 153 ? -16.530 15.432 -1.097 1.00 94.69 153 PRO A N 1
ATOM 1194 C CA . PRO A 1 153 ? -17.927 15.866 -1.081 1.00 94.69 153 PRO A CA 1
ATOM 1195 C C . PRO A 1 153 ? -18.844 14.925 -0.291 1.00 94.69 153 PRO A C 1
ATOM 1197 O O . PRO A 1 153 ? -19.784 15.384 0.346 1.00 94.69 153 PRO A O 1
ATOM 1200 N N . THR A 1 154 ? -18.551 13.620 -0.301 1.00 92.19 154 THR A N 1
ATOM 1201 C CA . THR A 1 154 ? -19.404 12.601 0.332 1.00 92.19 154 THR A CA 1
ATOM 1202 C C . THR A 1 154 ? -19.178 12.499 1.845 1.00 92.19 154 THR A C 1
ATOM 1204 O O . THR A 1 154 ? -20.128 12.401 2.615 1.00 92.19 154 THR A O 1
ATOM 1207 N N . PHE A 1 155 ? -17.919 12.523 2.294 1.00 92.19 155 PHE A N 1
ATOM 1208 C CA . PHE A 1 155 ? -17.541 12.256 3.690 1.00 92.19 155 PHE A CA 1
ATOM 1209 C C . PHE A 1 155 ? -16.983 13.486 4.426 1.00 92.19 155 PHE A C 1
ATOM 1211 O O . PHE A 1 155 ? -16.582 13.391 5.588 1.00 92.19 155 PHE A O 1
ATOM 1218 N N . GLY A 1 156 ? -16.936 14.641 3.761 1.00 95.44 156 GLY A N 1
ATOM 1219 C CA . GLY A 1 156 ? -16.296 15.858 4.253 1.00 95.44 156 GLY A CA 1
ATOM 1220 C C . GLY A 1 156 ? -14.770 15.827 4.125 1.00 95.44 156 GLY A C 1
ATOM 1221 O O . GLY A 1 156 ? -14.156 14.807 3.820 1.00 95.44 156 GLY A O 1
ATOM 1222 N N . TRP A 1 157 ? -14.127 16.964 4.399 1.00 93.44 157 TRP A N 1
ATOM 1223 C CA . TRP A 1 157 ? -12.689 17.157 4.172 1.00 93.44 157 TRP A CA 1
ATOM 1224 C C . TRP A 1 157 ? -11.795 16.159 4.912 1.00 93.44 157 TRP A C 1
ATOM 1226 O O . TRP A 1 157 ? -10.997 15.468 4.285 1.00 93.44 157 TRP A O 1
ATOM 1236 N N . LYS A 1 158 ? -11.936 16.044 6.239 1.00 93.06 158 LYS A N 1
ATOM 1237 C CA . LYS A 1 158 ? -11.038 15.211 7.060 1.00 93.06 158 LYS A CA 1
ATOM 1238 C C . LYS A 1 158 ? -11.138 13.725 6.704 1.00 93.06 158 LYS A C 1
ATOM 1240 O O . LYS A 1 158 ? -10.125 13.086 6.432 1.00 93.06 158 LYS A O 1
ATOM 1245 N N . LYS A 1 159 ? -12.360 13.183 6.698 1.00 92.31 159 LYS A N 1
ATOM 1246 C CA . LYS A 1 159 ? -12.608 11.761 6.428 1.00 92.31 159 LYS A CA 1
ATOM 1247 C C . LYS A 1 159 ? -12.410 11.439 4.947 1.00 92.31 159 LYS A C 1
ATOM 1249 O O . LYS A 1 159 ? -11.760 10.450 4.633 1.00 92.31 159 LYS A O 1
ATOM 1254 N N . GLY A 1 160 ? -12.877 12.304 4.047 1.00 94.88 160 GLY A N 1
ATOM 1255 C CA . GLY A 1 160 ? -12.730 12.130 2.605 1.00 94.88 160 GLY A CA 1
ATOM 1256 C C . GLY A 1 160 ? -11.275 12.131 2.139 1.00 94.88 160 GLY A C 1
ATOM 1257 O O . GLY A 1 160 ? -10.896 11.261 1.359 1.00 94.88 160 GLY A O 1
ATOM 1258 N N . MET A 1 161 ? -10.425 13.028 2.655 1.00 95.75 161 MET A N 1
ATOM 1259 C CA . MET A 1 161 ? -8.985 13.011 2.346 1.00 95.75 161 MET A CA 1
ATOM 1260 C C . MET A 1 161 ? -8.314 11.721 2.821 1.00 95.75 161 MET A C 1
ATOM 1262 O O . MET A 1 161 ? -7.553 11.115 2.068 1.00 95.75 161 MET A O 1
ATOM 1266 N N . PHE A 1 162 ? -8.624 11.272 4.041 1.00 96.06 162 PHE A N 1
ATOM 1267 C CA . PHE A 1 162 ? -8.076 10.026 4.573 1.00 96.06 162 PHE A CA 1
ATOM 1268 C C . PHE A 1 162 ? -8.528 8.808 3.759 1.00 96.06 162 PHE A C 1
ATOM 1270 O O . PHE A 1 162 ? -7.700 7.987 3.375 1.00 96.06 162 PHE A O 1
ATOM 1277 N N . PHE A 1 163 ? -9.817 8.732 3.417 1.00 95.38 163 PHE A N 1
ATOM 1278 C CA . PHE A 1 163 ? -10.369 7.662 2.585 1.00 95.38 163 PHE A CA 1
ATOM 1279 C C . PHE A 1 163 ? -9.709 7.649 1.209 1.00 95.38 163 PHE A C 1
ATOM 1281 O O . PHE A 1 163 ? -9.350 6.586 0.712 1.00 95.38 163 PHE A O 1
ATOM 1288 N N . SER A 1 164 ? -9.487 8.819 0.617 1.00 97.00 164 SER A N 1
ATOM 1289 C CA . SER A 1 164 ? -8.819 8.933 -0.681 1.00 97.00 164 SER A CA 1
ATOM 1290 C C . SER A 1 164 ? -7.387 8.420 -0.636 1.00 97.00 164 SER A C 1
ATOM 1292 O O . SER A 1 164 ? -6.979 7.673 -1.520 1.00 97.00 164 SER A O 1
ATOM 1294 N N . LEU A 1 165 ? -6.634 8.778 0.407 1.00 97.56 165 LEU A N 1
ATOM 1295 C CA . LEU A 1 165 ? -5.264 8.308 0.580 1.00 97.56 165 LEU A CA 1
ATOM 1296 C C . LEU A 1 165 ? -5.207 6.800 0.833 1.00 97.56 165 LEU A C 1
ATOM 1298 O O . LEU A 1 165 ? -4.435 6.106 0.176 1.00 97.56 165 LEU A O 1
ATOM 1302 N N . PHE A 1 166 ? -6.047 6.290 1.734 1.00 97.19 166 PHE A N 1
ATOM 1303 C CA . PHE A 1 166 ? -6.088 4.869 2.069 1.00 97.19 166 PHE A CA 1
ATOM 1304 C C . PHE A 1 166 ? -6.407 4.013 0.842 1.00 97.19 166 PHE A C 1
ATOM 1306 O O . PHE A 1 166 ? -5.675 3.073 0.537 1.00 97.19 166 PHE A O 1
ATOM 1313 N N . HIS A 1 167 ? -7.461 4.361 0.098 1.00 96.56 167 HIS A N 1
ATOM 1314 C CA . HIS A 1 167 ? -7.832 3.615 -1.102 1.00 96.56 167 HIS A CA 1
ATOM 1315 C C . HIS A 1 167 ? -6.797 3.777 -2.217 1.00 96.56 167 HIS A C 1
ATOM 1317 O O . HIS A 1 167 ? -6.602 2.835 -2.975 1.00 96.56 167 HIS A O 1
ATOM 1323 N N . ALA A 1 168 ? -6.089 4.909 -2.305 1.00 97.38 168 ALA A N 1
ATOM 1324 C CA . ALA A 1 168 ? -5.016 5.060 -3.281 1.00 97.38 168 ALA A CA 1
ATOM 1325 C C . ALA A 1 168 ? -3.819 4.143 -2.988 1.00 97.38 168 ALA A C 1
ATOM 1327 O O . ALA A 1 168 ? -3.301 3.504 -3.904 1.00 97.38 168 ALA A O 1
ATOM 1328 N N . VAL A 1 169 ? -3.405 4.052 -1.718 1.00 96.56 169 VAL A N 1
ATOM 1329 C CA . VAL A 1 169 ? -2.345 3.135 -1.267 1.00 96.56 169 VAL A CA 1
ATOM 1330 C C . VAL A 1 169 ? -2.782 1.685 -1.464 1.00 96.56 169 VAL A C 1
ATOM 1332 O O . VAL A 1 169 ? -2.067 0.917 -2.101 1.00 96.56 169 VAL A O 1
ATOM 1335 N N . SER A 1 170 ? -3.984 1.330 -1.001 1.00 96.06 170 SER A N 1
ATOM 1336 C CA . SER A 1 170 ? -4.539 -0.019 -1.147 1.00 96.06 170 SER A CA 1
ATOM 1337 C C . SER A 1 170 ? -4.650 -0.439 -2.616 1.00 96.06 170 SER A C 1
ATOM 1339 O O . SER A 1 170 ? -4.176 -1.512 -2.981 1.00 96.06 170 SER A O 1
ATOM 1341 N N . ALA A 1 171 ? -5.184 0.423 -3.488 1.00 96.06 171 ALA A N 1
ATOM 1342 C CA . ALA A 1 171 ? -5.313 0.140 -4.915 1.00 96.06 171 ALA A CA 1
ATOM 1343 C C . ALA A 1 171 ? -3.951 0.029 -5.608 1.00 96.06 171 ALA A C 1
ATOM 1345 O O . ALA A 1 171 ? -3.732 -0.925 -6.340 1.00 96.06 171 ALA A O 1
ATOM 1346 N N . PHE A 1 172 ? -3.014 0.950 -5.357 1.00 95.50 172 PHE A N 1
ATOM 1347 C CA . PHE A 1 172 ? -1.681 0.886 -5.968 1.00 95.50 172 PHE A CA 1
ATOM 1348 C C . PHE A 1 172 ? -0.886 -0.338 -5.508 1.00 95.50 172 PHE A C 1
ATOM 1350 O O . PHE A 1 172 ? -0.164 -0.942 -6.295 1.00 95.50 172 PHE A O 1
ATOM 1357 N N . CYS A 1 173 ? -1.003 -0.727 -4.241 1.00 93.69 173 CYS A N 1
ATOM 1358 C CA . CYS A 1 173 ? -0.361 -1.943 -3.761 1.00 93.69 173 CYS A CA 1
ATOM 1359 C C . CYS A 1 173 ? -1.094 -3.211 -4.219 1.00 93.69 173 CYS A C 1
ATOM 1361 O O . CYS A 1 173 ? -0.489 -4.268 -4.163 1.00 93.69 173 CYS A O 1
ATOM 1363 N N . ASN A 1 174 ? -2.330 -3.124 -4.724 1.00 94.19 174 ASN A N 1
ATOM 1364 C CA . ASN A 1 174 ? -3.233 -4.254 -4.988 1.00 94.19 174 ASN A CA 1
ATOM 1365 C C . ASN A 1 174 ? -3.677 -4.991 -3.715 1.00 94.19 174 ASN A C 1
ATOM 1367 O O . ASN A 1 174 ? -3.871 -6.201 -3.724 1.00 94.19 174 ASN A O 1
ATOM 1371 N N . ALA A 1 175 ? -3.830 -4.259 -2.611 1.00 92.81 175 ALA A N 1
ATOM 1372 C CA . ALA A 1 175 ? -4.068 -4.824 -1.290 1.00 92.81 175 ALA A CA 1
ATOM 1373 C C . ALA A 1 175 ? -5.502 -5.260 -1.031 1.00 92.81 175 ALA A C 1
ATOM 1375 O O . ALA A 1 175 ? -5.706 -6.032 -0.110 1.00 92.81 175 ALA A O 1
ATOM 1376 N N . GLY A 1 176 ? -6.490 -4.735 -1.756 1.00 90.69 176 GLY A N 1
ATOM 1377 C CA . GLY A 1 176 ? -7.897 -5.130 -1.616 1.00 90.69 176 GLY A CA 1
ATOM 1378 C C . GLY A 1 176 ? -8.612 -4.655 -0.341 1.00 90.69 176 GLY A C 1
ATOM 1379 O O . GLY A 1 176 ? -9.821 -4.825 -0.250 1.00 90.69 176 GLY A O 1
ATOM 1380 N N . PHE A 1 177 ? -7.918 -4.023 0.612 1.00 92.94 177 PHE A N 1
ATOM 1381 C CA . PHE A 1 177 ? -8.547 -3.410 1.787 1.00 92.94 177 PHE A CA 1
ATOM 1382 C C . PHE A 1 177 ? -9.306 -2.134 1.413 1.00 92.94 177 PHE A C 1
ATOM 1384 O O . PHE A 1 177 ? -8.793 -1.296 0.663 1.00 92.94 177 PHE A O 1
ATOM 1391 N N . ASP A 1 178 ? -10.473 -1.931 2.016 1.00 92.94 178 ASP A N 1
ATOM 1392 C CA . ASP A 1 178 ? -11.289 -0.731 1.856 1.00 92.94 178 ASP A CA 1
ATOM 1393 C C . ASP A 1 178 ? -11.796 -0.194 3.206 1.00 92.94 178 ASP A C 1
ATOM 1395 O O . ASP A 1 178 ? -11.772 -0.880 4.229 1.00 92.94 178 ASP A O 1
ATOM 1399 N N . LEU A 1 179 ? -12.231 1.068 3.201 1.00 92.56 179 LEU A N 1
ATOM 1400 C CA . LEU A 1 179 ? -12.848 1.733 4.360 1.00 92.56 179 LEU A CA 1
ATOM 1401 C C . LEU A 1 179 ? -14.341 2.021 4.143 1.00 92.56 179 LEU A C 1
ATOM 1403 O O . LEU A 1 179 ? -14.926 2.822 4.874 1.00 92.56 179 LEU A O 1
ATOM 1407 N N . LEU A 1 180 ? -14.939 1.419 3.116 1.00 88.88 180 LEU A N 1
ATOM 1408 C CA . LEU A 1 180 ? -16.342 1.592 2.746 1.00 88.88 180 LEU A CA 1
ATOM 1409 C C . LEU A 1 180 ? -17.227 0.473 3.317 1.00 88.88 180 LEU A C 1
ATOM 1411 O O . LEU A 1 180 ? -18.434 0.665 3.414 1.00 88.88 180 LEU A O 1
ATOM 1415 N N . GLY A 1 181 ? -16.636 -0.648 3.737 1.00 83.69 181 GLY A N 1
ATOM 1416 C CA . GLY A 1 181 ? -17.300 -1.796 4.358 1.00 83.69 181 GLY A CA 1
ATOM 1417 C C . GLY A 1 181 ? -17.695 -2.864 3.340 1.00 83.69 181 GLY A C 1
ATOM 1418 O O . GLY A 1 181 ? -17.384 -4.032 3.543 1.00 83.69 181 GLY A O 1
ATOM 1419 N N . ASP A 1 182 ? -18.290 -2.441 2.223 1.00 85.44 182 ASP A N 1
ATOM 1420 C CA . ASP A 1 182 ? -18.689 -3.304 1.100 1.00 85.44 182 ASP A CA 1
ATOM 1421 C C . ASP A 1 182 ? -17.805 -3.082 -0.139 1.00 85.44 182 ASP A C 1
ATOM 1423 O O . ASP A 1 182 ? -18.257 -3.177 -1.287 1.00 85.44 182 ASP A O 1
ATOM 1427 N N . SER A 1 183 ? -16.530 -2.733 0.065 1.00 87.94 183 SER A N 1
ATOM 1428 C CA . SER A 1 183 ? -15.608 -2.423 -1.026 1.00 87.94 183 SER A CA 1
ATOM 1429 C C . SER A 1 183 ? -16.181 -1.353 -1.969 1.00 87.94 183 SER A C 1
ATOM 1431 O O . SER A 1 183 ? -16.685 -0.317 -1.532 1.00 87.94 183 SER A O 1
ATOM 1433 N N . MET A 1 184 ? -16.098 -1.576 -3.280 1.00 89.25 184 MET A N 1
ATOM 1434 C CA . MET A 1 184 ? -16.556 -0.634 -4.303 1.00 89.25 184 MET A CA 1
ATOM 1435 C C . MET A 1 184 ? -18.012 -0.847 -4.737 1.00 89.25 184 MET A C 1
ATOM 1437 O O . MET A 1 184 ? -18.464 -0.153 -5.647 1.00 89.25 184 MET A O 1
ATOM 1441 N N . VAL A 1 185 ? -18.769 -1.744 -4.089 1.00 89.88 185 VAL A N 1
ATOM 1442 C CA . VAL A 1 185 ? -20.179 -2.021 -4.434 1.00 89.88 185 VAL A CA 1
ATOM 1443 C C . VAL A 1 185 ? -21.041 -0.748 -4.433 1.00 89.88 185 VAL A C 1
ATOM 1445 O O . VAL A 1 185 ? -21.742 -0.520 -5.423 1.00 89.88 185 VAL A O 1
ATOM 1448 N N . PRO A 1 186 ? -20.945 0.164 -3.439 1.00 89.88 186 PRO A N 1
ATOM 1449 C CA . PRO A 1 186 ? -21.718 1.410 -3.458 1.00 89.88 186 PRO A CA 1
ATOM 1450 C C . PRO A 1 186 ? -21.390 2.338 -4.641 1.00 89.88 186 PRO A C 1
ATOM 1452 O O . PRO A 1 186 ? -22.195 3.197 -5.000 1.00 89.88 186 PRO A O 1
ATOM 1455 N N . TYR A 1 187 ? -20.218 2.174 -5.261 1.00 90.50 187 TYR A N 1
ATOM 1456 C CA . TYR A 1 187 ? -19.717 3.008 -6.356 1.00 90.50 187 TYR A CA 1
ATOM 1457 C C . TYR A 1 187 ? -19.656 2.275 -7.702 1.00 90.50 187 TYR A C 1
ATOM 1459 O O . TYR A 1 187 ? -19.053 2.791 -8.643 1.00 90.50 187 TYR A O 1
ATOM 1467 N N . GLN A 1 188 ? -20.324 1.125 -7.838 1.00 91.19 188 GLN A N 1
ATOM 1468 C CA . GLN A 1 188 ? -20.328 0.322 -9.071 1.00 91.19 188 GLN A CA 1
ATOM 1469 C C . GLN A 1 188 ? -20.811 1.087 -10.318 1.00 91.19 188 GLN A C 1
ATOM 1471 O O . GLN A 1 188 ? -20.392 0.790 -11.431 1.00 91.19 188 GLN A O 1
ATOM 1476 N N . ASN A 1 189 ? -21.647 2.113 -10.133 1.00 90.81 189 ASN A N 1
ATOM 1477 C CA . ASN A 1 189 ? -22.165 2.954 -11.216 1.00 90.81 189 ASN A CA 1
ATOM 1478 C C . ASN A 1 189 ? -21.349 4.242 -11.437 1.00 90.81 189 ASN A C 1
ATOM 1480 O O . ASN A 1 189 ? -21.744 5.077 -12.248 1.00 90.81 189 ASN A O 1
ATOM 1484 N N . SER A 1 190 ? -20.243 4.449 -10.711 1.00 92.81 190 SER A N 1
ATOM 1485 C CA . SER A 1 190 ? -19.379 5.625 -10.861 1.00 92.81 190 SER A CA 1
ATOM 1486 C C . SER A 1 190 ? -18.176 5.292 -11.750 1.00 92.81 190 SER A C 1
ATOM 1488 O O . SER A 1 190 ? -17.150 4.821 -11.245 1.00 92.81 190 SER A O 1
ATOM 1490 N N . PRO A 1 191 ? -18.242 5.554 -13.073 1.00 91.81 191 PRO A N 1
ATOM 1491 C CA . PRO A 1 191 ? -17.138 5.235 -13.977 1.00 91.81 191 PRO A CA 1
ATOM 1492 C C . PRO A 1 191 ? -15.870 6.004 -13.606 1.00 91.81 191 PRO A C 1
ATOM 1494 O O . PRO A 1 191 ? -14.770 5.477 -13.727 1.00 91.81 191 PRO A O 1
ATOM 1497 N N . TYR A 1 192 ? -16.014 7.229 -13.094 1.00 94.19 1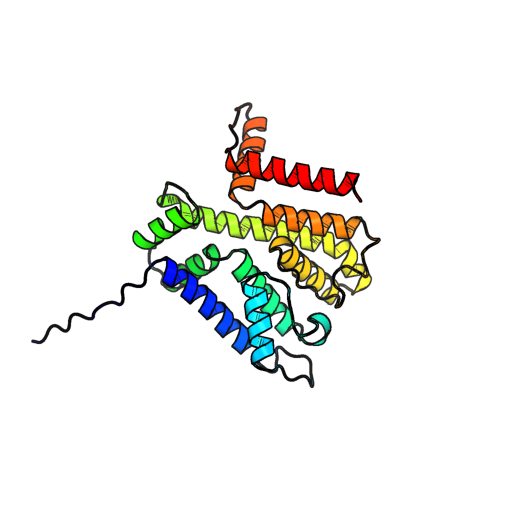92 TYR A N 1
ATOM 1498 C CA . TYR A 1 192 ? -14.886 8.039 -12.651 1.00 94.19 192 TYR A CA 1
ATOM 1499 C C . TYR A 1 192 ? -14.064 7.334 -11.564 1.00 94.19 192 TYR A C 1
ATOM 1501 O O . TYR A 1 192 ? -12.857 7.149 -11.727 1.00 94.19 192 TYR A O 1
ATOM 1509 N N . LEU A 1 193 ? -14.710 6.901 -10.475 1.00 93.62 193 LEU A N 1
ATOM 1510 C CA . LEU A 1 193 ? -14.010 6.276 -9.353 1.00 93.62 193 LEU A CA 1
ATOM 1511 C C . LEU A 1 193 ? -13.383 4.940 -9.768 1.00 93.62 193 LEU A C 1
ATOM 1513 O O . LEU A 1 193 ? -12.222 4.679 -9.448 1.00 93.62 193 LEU A O 1
ATOM 1517 N N . LEU A 1 194 ? -14.118 4.129 -10.531 1.00 93.50 194 LEU A N 1
ATOM 1518 C CA . LEU A 1 194 ? -13.637 2.835 -11.011 1.00 93.50 194 LEU A CA 1
ATOM 1519 C C . LEU A 1 194 ? -12.443 2.976 -11.958 1.00 93.50 194 LEU A C 1
ATOM 1521 O O . LEU A 1 194 ? -11.496 2.197 -11.850 1.00 93.50 194 LEU A O 1
ATOM 1525 N N . LEU A 1 195 ? -12.429 3.982 -12.839 1.00 93.62 195 LEU A N 1
ATOM 1526 C CA . LEU A 1 195 ? -11.290 4.249 -13.723 1.00 93.62 195 LEU A CA 1
ATOM 1527 C C . LEU A 1 195 ? -10.043 4.667 -12.940 1.00 93.62 195 LEU A C 1
ATOM 1529 O O . LEU A 1 195 ? -8.949 4.195 -13.246 1.00 93.62 195 LEU A O 1
ATOM 1533 N N . VAL A 1 196 ? -10.192 5.511 -11.913 1.00 96.12 196 VAL A N 1
ATOM 1534 C CA . VAL A 1 196 ? -9.062 5.933 -11.068 1.00 96.12 196 VAL A CA 1
ATOM 1535 C C . VAL A 1 196 ? -8.487 4.747 -10.289 1.00 96.12 196 VAL A C 1
ATOM 1537 O O . VAL A 1 196 ? -7.273 4.545 -10.298 1.00 96.12 196 VAL A O 1
ATOM 1540 N N . ILE A 1 197 ? -9.337 3.928 -9.661 1.00 95.31 197 ILE A N 1
ATOM 1541 C CA . ILE A 1 197 ? -8.903 2.723 -8.935 1.00 95.31 197 ILE A CA 1
ATOM 1542 C C . ILE A 1 197 ? -8.250 1.714 -9.890 1.00 95.31 197 ILE A C 1
ATOM 1544 O O . ILE A 1 197 ? -7.165 1.213 -9.597 1.00 95.31 197 ILE A O 1
ATOM 1548 N N . SER A 1 198 ? -8.848 1.473 -11.060 1.00 93.88 198 SER A N 1
ATOM 1549 C CA . SER A 1 198 ? -8.293 0.568 -12.077 1.00 93.88 198 SER A CA 1
ATOM 1550 C C . SER A 1 198 ? -6.924 1.035 -12.561 1.00 93.88 198 SER A C 1
ATOM 1552 O O . SER A 1 198 ? -5.996 0.236 -12.672 1.00 93.88 198 SER A O 1
ATOM 1554 N N . PHE A 1 199 ? -6.764 2.340 -12.803 1.00 94.06 199 PHE A N 1
ATOM 1555 C CA . PHE A 1 199 ? -5.476 2.918 -13.166 1.00 94.06 199 PHE A CA 1
ATOM 1556 C C . PHE A 1 199 ? -4.420 2.671 -12.085 1.00 94.06 199 PHE A C 1
ATOM 1558 O O . PHE A 1 199 ? -3.305 2.280 -12.419 1.00 94.06 199 PHE A O 1
ATOM 1565 N N . LEU A 1 200 ? -4.758 2.860 -10.806 1.00 95.25 200 LEU A N 1
ATOM 1566 C CA . LEU A 1 200 ? -3.829 2.620 -9.700 1.00 95.25 200 LEU A CA 1
ATOM 1567 C C . LEU A 1 200 ? -3.414 1.150 -9.601 1.00 95.25 200 LEU A C 1
ATOM 1569 O O . LEU A 1 200 ? -2.219 0.881 -9.489 1.00 95.25 200 LEU A O 1
ATOM 1573 N N . ILE A 1 201 ? -4.369 0.224 -9.723 1.00 94.25 201 ILE A N 1
ATOM 1574 C CA . ILE A 1 201 ? -4.122 -1.227 -9.709 1.00 94.25 201 ILE A CA 1
ATOM 1575 C C . ILE A 1 201 ? -3.182 -1.628 -10.852 1.00 94.25 201 ILE A C 1
ATOM 1577 O O . ILE A 1 201 ? -2.168 -2.298 -10.646 1.00 94.25 201 ILE A O 1
ATOM 1581 N N . ILE A 1 202 ? -3.470 -1.167 -12.073 1.00 92.19 202 ILE A N 1
ATOM 1582 C CA . ILE A 1 202 ? -2.631 -1.447 -13.246 1.00 92.19 202 ILE A CA 1
ATOM 1583 C C . ILE A 1 202 ? -1.244 -0.821 -13.064 1.00 92.19 202 ILE A C 1
ATOM 1585 O O . ILE A 1 202 ? -0.229 -1.477 -13.298 1.00 92.19 202 ILE A O 1
ATOM 1589 N N . ALA A 1 203 ? -1.178 0.436 -12.620 1.00 91.38 203 ALA A N 1
ATOM 1590 C CA . ALA A 1 203 ? 0.082 1.140 -12.416 1.00 91.38 203 ALA A CA 1
ATOM 1591 C C . ALA A 1 203 ? 0.975 0.443 -11.382 1.00 91.38 203 ALA A C 1
ATOM 1593 O O . ALA A 1 203 ? 2.184 0.342 -11.603 1.00 91.38 203 ALA A O 1
ATOM 1594 N N . GLY A 1 204 ? 0.392 -0.059 -10.295 1.00 88.94 204 GLY A N 1
ATOM 1595 C CA . GLY A 1 204 ? 1.086 -0.855 -9.289 1.00 88.94 204 GLY A CA 1
ATOM 1596 C C . GLY A 1 204 ? 1.532 -2.222 -9.803 1.00 88.94 204 GLY A C 1
ATOM 1597 O O . GLY A 1 204 ? 2.691 -2.607 -9.636 1.00 88.94 204 GLY A O 1
ATOM 1598 N N . GLY A 1 205 ? 0.638 -2.934 -10.494 1.00 86.56 205 GLY A N 1
ATOM 1599 C CA . GLY A 1 205 ? 0.864 -4.301 -10.974 1.00 86.56 205 GLY A CA 1
ATOM 1600 C C . GLY A 1 205 ? 1.897 -4.436 -12.097 1.00 86.56 205 GLY A C 1
ATOM 1601 O O . GLY A 1 205 ? 2.570 -5.460 -12.182 1.00 86.56 205 GLY A O 1
ATOM 1602 N N . LEU A 1 206 ? 2.081 -3.410 -12.937 1.00 83.31 206 LEU A N 1
ATOM 1603 C CA . LEU A 1 206 ? 3.064 -3.439 -14.034 1.00 83.31 206 LEU A CA 1
ATOM 1604 C C . LEU A 1 206 ? 4.520 -3.538 -13.546 1.00 83.31 206 LEU A C 1
ATOM 1606 O O . LEU A 1 206 ? 5.397 -3.958 -14.299 1.00 83.31 206 LEU A O 1
ATOM 1610 N N . GLY A 1 207 ? 4.798 -3.166 -12.296 1.00 76.31 207 GLY A N 1
ATOM 1611 C CA . GLY A 1 207 ? 6.139 -3.215 -11.725 1.00 76.31 207 GLY A CA 1
ATOM 1612 C C . GLY A 1 207 ? 7.084 -2.132 -12.265 1.00 76.31 207 GLY A C 1
ATOM 1613 O O . GLY A 1 207 ? 6.900 -1.521 -13.319 1.00 76.31 207 GLY A O 1
ATOM 1614 N N . PHE A 1 208 ? 8.152 -1.856 -11.516 1.00 73.19 208 PHE A N 1
ATOM 1615 C CA . PHE A 1 208 ? 9.008 -0.697 -11.792 1.00 73.19 208 P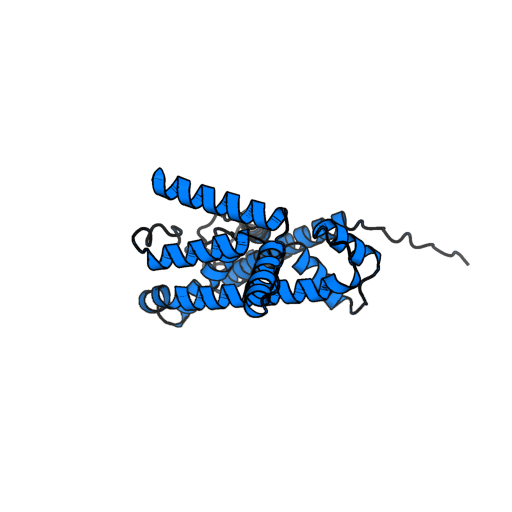HE A CA 1
ATOM 1616 C C . PHE A 1 208 ? 9.806 -0.786 -13.104 1.00 73.19 208 PHE A C 1
ATOM 1618 O O . PHE A 1 208 ? 10.086 0.239 -13.729 1.00 73.19 208 PHE A O 1
ATOM 1625 N N . ILE A 1 209 ? 10.203 -1.992 -13.526 1.00 72.88 209 ILE A N 1
ATOM 1626 C CA . ILE A 1 209 ? 11.011 -2.189 -14.742 1.00 72.88 209 ILE A CA 1
ATOM 1627 C C . ILE A 1 209 ? 10.253 -1.674 -15.972 1.00 72.88 209 ILE A C 1
ATOM 1629 O O . ILE A 1 209 ? 10.837 -0.976 -16.802 1.00 72.88 209 ILE A O 1
ATOM 1633 N N . VAL A 1 210 ? 8.947 -1.945 -16.028 1.00 79.94 210 VAL A N 1
ATOM 1634 C CA . VAL A 1 210 ? 8.042 -1.488 -17.088 1.00 79.94 210 VAL A CA 1
ATOM 1635 C C . VAL A 1 210 ? 7.979 0.034 -17.111 1.00 79.94 210 VAL A C 1
ATOM 1637 O O . VAL A 1 210 ? 8.220 0.646 -18.150 1.00 79.94 210 VAL A O 1
ATOM 1640 N N . TRP A 1 211 ? 7.756 0.665 -15.957 1.00 79.69 211 TRP A N 1
ATOM 1641 C CA . TRP A 1 211 ? 7.718 2.124 -15.850 1.00 79.69 211 TRP A CA 1
ATOM 1642 C C . TRP A 1 211 ? 9.026 2.788 -16.271 1.00 79.69 211 TRP A C 1
ATOM 1644 O O . TRP A 1 211 ? 9.013 3.766 -17.019 1.00 79.69 211 TRP A O 1
ATOM 1654 N N . ARG A 1 212 ? 10.171 2.243 -15.852 1.00 77.19 212 ARG A N 1
ATOM 1655 C CA . ARG A 1 212 ? 11.488 2.739 -16.271 1.00 77.19 212 ARG A CA 1
ATOM 1656 C C . ARG A 1 212 ? 11.645 2.692 -17.792 1.00 77.19 212 ARG A C 1
ATOM 1658 O O . ARG A 1 212 ? 12.106 3.671 -18.379 1.00 77.19 212 ARG A O 1
ATOM 1665 N N . ASP A 1 213 ? 11.270 1.580 -18.415 1.00 78.19 213 ASP A N 1
ATOM 1666 C CA . ASP A 1 213 ? 11.354 1.409 -19.866 1.00 78.19 213 ASP A CA 1
ATOM 1667 C C . ASP A 1 213 ? 10.390 2.364 -20.600 1.00 78.19 213 ASP A C 1
ATOM 1669 O O . ASP A 1 213 ? 10.775 2.957 -21.609 1.00 78.19 213 ASP A O 1
ATOM 1673 N N . ILE A 1 214 ? 9.181 2.592 -20.068 1.00 80.88 214 ILE A N 1
ATOM 1674 C CA . ILE A 1 214 ? 8.217 3.578 -20.593 1.00 80.88 214 ILE A CA 1
ATOM 1675 C C . ILE A 1 214 ? 8.802 4.994 -20.530 1.00 80.88 214 ILE A C 1
ATOM 1677 O O . ILE A 1 214 ? 8.806 5.706 -21.534 1.00 80.88 214 ILE A O 1
ATOM 1681 N N . PHE A 1 215 ? 9.356 5.413 -19.389 1.00 79.38 215 PHE A N 1
ATOM 1682 C CA . PHE A 1 215 ? 9.966 6.742 -19.271 1.00 79.38 215 PHE A CA 1
ATOM 1683 C C . PHE A 1 215 ? 11.171 6.914 -20.199 1.00 79.38 215 PHE A C 1
ATOM 1685 O O . PHE A 1 215 ? 11.340 7.978 -20.804 1.00 79.38 215 PHE A O 1
ATOM 1692 N N . ALA A 1 216 ? 11.993 5.872 -20.354 1.00 78.62 216 ALA A N 1
ATOM 1693 C CA . ALA A 1 216 ? 13.099 5.873 -21.307 1.00 78.62 216 ALA A CA 1
ATOM 1694 C C . ALA A 1 216 ? 12.598 5.991 -22.756 1.00 78.62 216 ALA A C 1
ATOM 1696 O O . ALA A 1 216 ? 13.176 6.742 -23.540 1.00 78.62 216 ALA A O 1
ATOM 1697 N N . MET A 1 217 ? 11.493 5.323 -23.098 1.00 77.19 217 MET A N 1
ATOM 1698 C CA . MET A 1 217 ? 10.851 5.432 -24.408 1.00 77.19 217 MET A CA 1
ATOM 1699 C C . MET A 1 217 ? 10.323 6.844 -24.669 1.00 77.19 217 MET A C 1
ATOM 1701 O O . MET A 1 217 ? 10.633 7.411 -25.711 1.00 77.19 217 MET A O 1
ATOM 1705 N N . ILE A 1 218 ? 9.583 7.438 -23.729 1.00 77.19 218 ILE A N 1
ATOM 1706 C CA . ILE A 1 218 ? 9.022 8.793 -23.872 1.00 77.19 218 ILE A CA 1
ATOM 1707 C C . ILE A 1 218 ? 10.148 9.819 -24.068 1.00 77.19 218 ILE A C 1
ATOM 1709 O O . ILE A 1 218 ? 10.078 10.682 -24.946 1.00 77.19 218 ILE A O 1
ATOM 1713 N N . LYS A 1 219 ? 11.229 9.703 -23.288 1.00 75.19 219 LYS A N 1
ATOM 1714 C CA . LYS A 1 219 ? 12.399 10.584 -23.406 1.00 75.19 219 LYS A CA 1
ATOM 1715 C C . LYS A 1 219 ? 13.181 10.341 -24.702 1.00 75.19 219 LYS A C 1
ATOM 1717 O O . LYS A 1 219 ? 13.624 11.298 -25.331 1.00 75.19 219 LYS A O 1
ATOM 1722 N N . GLY A 1 220 ? 13.327 9.083 -25.119 1.00 70.88 220 GLY A N 1
ATOM 1723 C CA . GLY A 1 220 ? 13.955 8.692 -26.383 1.00 70.88 220 GLY A CA 1
ATOM 1724 C C . GLY A 1 220 ? 13.187 9.199 -27.599 1.00 70.88 220 GLY A C 1
ATOM 1725 O O . GLY A 1 220 ? 13.789 9.776 -28.498 1.00 70.88 220 GLY A O 1
ATOM 1726 N N . TYR A 1 221 ? 11.857 9.091 -27.577 1.00 61.66 221 TYR A N 1
ATOM 1727 C CA . TYR A 1 221 ? 10.965 9.657 -28.588 1.00 61.66 221 TYR A CA 1
ATOM 1728 C C . TYR A 1 221 ? 11.151 11.174 -28.700 1.00 61.66 221 TYR A C 1
ATOM 1730 O O . TYR A 1 221 ? 11.362 11.692 -29.796 1.00 61.66 221 TYR A O 1
ATOM 1738 N N . LYS A 1 222 ? 11.199 11.876 -27.559 1.00 67.12 222 LYS A N 1
ATOM 1739 C CA . LYS A 1 222 ? 11.469 13.322 -27.505 1.00 67.12 222 LYS A CA 1
ATOM 1740 C C . LYS A 1 222 ? 12.845 13.697 -28.075 1.00 67.12 222 LYS A C 1
ATOM 1742 O O . LYS A 1 222 ? 12.984 14.754 -28.680 1.00 67.12 222 LYS A O 1
ATOM 1747 N N . ASN A 1 223 ? 13.835 12.816 -27.937 1.00 72.44 223 ASN A N 1
ATOM 1748 C CA . ASN A 1 223 ? 15.201 13.017 -28.426 1.00 72.44 223 ASN A CA 1
ATOM 1749 C C . ASN A 1 223 ? 15.479 12.363 -29.798 1.00 72.44 223 ASN A C 1
ATOM 1751 O O . ASN A 1 223 ? 16.630 12.340 -30.224 1.00 72.44 223 ASN A O 1
ATOM 1755 N N . LYS A 1 224 ? 14.461 11.820 -30.490 1.00 63.59 224 LYS A N 1
ATOM 1756 C CA . LYS A 1 224 ? 14.582 11.048 -31.749 1.00 63.59 224 LYS A CA 1
ATOM 1757 C C . LYS A 1 224 ? 15.528 9.831 -31.681 1.00 63.59 224 LYS A C 1
ATOM 1759 O O . LYS A 1 224 ? 16.021 9.365 -32.705 1.00 63.59 224 LYS A O 1
ATOM 1764 N N . ILE A 1 225 ? 15.755 9.275 -30.492 1.00 62.84 225 ILE A N 1
ATOM 1765 C CA . ILE A 1 225 ? 16.561 8.066 -30.277 1.00 62.84 225 ILE A CA 1
ATOM 1766 C C . ILE A 1 225 ? 15.613 6.875 -30.096 1.00 62.84 225 ILE A C 1
ATOM 1768 O O . ILE A 1 225 ? 14.790 6.856 -29.178 1.00 62.84 225 ILE A O 1
ATOM 1772 N N . LYS A 1 226 ? 15.731 5.853 -30.954 1.00 56.44 226 LYS A N 1
ATOM 1773 C CA . LYS A 1 226 ? 14.956 4.608 -30.821 1.00 56.44 226 LYS A CA 1
ATOM 1774 C C . LYS A 1 226 ? 15.444 3.807 -29.612 1.00 56.44 226 LYS A C 1
ATOM 1776 O O . LYS A 1 226 ? 16.490 3.166 -29.671 1.00 56.44 226 LYS A O 1
ATOM 1781 N N . HIS A 1 227 ? 14.652 3.787 -28.545 1.00 64.44 227 HIS A N 1
ATOM 1782 C CA . HIS A 1 227 ? 14.858 2.872 -27.425 1.00 64.44 227 HIS A CA 1
ATOM 1783 C C . HIS A 1 227 ? 14.202 1.516 -27.705 1.00 64.44 227 HIS A C 1
ATOM 1785 O O . HIS A 1 227 ? 13.021 1.441 -28.046 1.00 64.44 227 HIS A O 1
ATOM 1791 N N . ARG A 1 228 ? 14.967 0.428 -27.552 1.00 65.44 228 ARG A N 1
ATOM 1792 C CA . ARG A 1 228 ? 14.418 -0.934 -27.566 1.00 65.44 228 ARG A CA 1
ATOM 1793 C C . ARG A 1 228 ? 13.839 -1.250 -26.188 1.00 65.44 228 ARG A C 1
ATOM 1795 O O . ARG A 1 228 ? 14.537 -1.142 -25.186 1.00 65.44 228 ARG A O 1
ATOM 1802 N N . VAL A 1 229 ? 12.566 -1.627 -26.166 1.00 73.69 229 VAL A N 1
ATOM 1803 C CA . VAL A 1 229 ? 11.846 -2.077 -24.967 1.00 73.69 229 VAL A CA 1
ATOM 1804 C C . VAL A 1 229 ? 12.329 -3.473 -24.585 1.00 73.69 229 VAL A C 1
ATOM 1806 O O . VAL A 1 229 ? 12.536 -4.299 -25.480 1.00 73.69 229 VAL A O 1
ATOM 1809 N N . SER A 1 230 ? 12.498 -3.753 -23.290 1.00 77.50 230 SER A N 1
ATOM 1810 C CA . SER A 1 230 ? 12.834 -5.110 -22.853 1.00 77.50 230 SER A CA 1
ATOM 1811 C C . SER A 1 230 ? 11.710 -6.096 -23.192 1.00 77.50 230 SER A C 1
ATOM 1813 O O . SER A 1 230 ? 10.535 -5.731 -23.282 1.00 77.50 230 SER A O 1
ATOM 1815 N N . ILE A 1 231 ? 12.062 -7.370 -23.378 1.00 79.88 231 ILE A N 1
ATOM 1816 C CA . ILE A 1 231 ? 11.078 -8.433 -23.639 1.00 79.88 231 ILE A CA 1
ATOM 1817 C C . ILE A 1 231 ? 10.071 -8.518 -22.483 1.00 79.88 231 ILE A C 1
ATOM 1819 O O . ILE A 1 231 ? 8.875 -8.639 -22.732 1.00 79.88 231 ILE A O 1
ATOM 1823 N N . HIS A 1 232 ? 10.545 -8.360 -21.243 1.00 77.31 232 HIS A N 1
ATOM 1824 C CA . HIS A 1 232 ? 9.711 -8.319 -20.043 1.00 77.31 232 HIS A CA 1
ATOM 1825 C C . HIS A 1 232 ? 8.648 -7.212 -20.119 1.00 77.31 232 HIS A C 1
ATOM 1827 O O . HIS A 1 232 ? 7.461 -7.490 -19.972 1.00 77.31 232 HIS A O 1
ATOM 1833 N N . THR A 1 233 ? 9.052 -5.980 -20.445 1.00 82.00 233 THR A N 1
ATOM 1834 C CA . THR A 1 233 ? 8.129 -4.845 -20.594 1.00 82.00 233 THR A CA 1
ATOM 1835 C C . THR A 1 233 ? 7.146 -5.044 -21.740 1.00 82.00 233 THR A C 1
ATOM 1837 O O . THR A 1 233 ? 5.964 -4.738 -21.594 1.00 82.00 233 THR A O 1
ATOM 1840 N N . ARG A 1 234 ? 7.603 -5.578 -22.879 1.00 83.62 234 ARG A N 1
ATOM 1841 C CA . ARG A 1 234 ? 6.714 -5.852 -24.013 1.00 83.62 234 ARG A CA 1
ATOM 1842 C C . ARG A 1 234 ? 5.644 -6.865 -23.628 1.00 83.62 234 ARG A C 1
ATOM 1844 O O . ARG A 1 234 ? 4.476 -6.573 -23.842 1.00 83.62 234 ARG A O 1
ATOM 1851 N N . LEU A 1 235 ? 6.048 -7.991 -23.035 1.00 86.31 235 LEU A N 1
ATOM 1852 C CA . LEU A 1 235 ? 5.138 -9.042 -22.579 1.00 86.31 235 LEU A CA 1
ATOM 1853 C C . LEU A 1 235 ? 4.116 -8.498 -21.584 1.00 86.31 235 LEU A C 1
ATOM 1855 O O . LEU A 1 235 ? 2.922 -8.654 -21.830 1.00 86.31 235 LEU A O 1
ATOM 1859 N N . ALA A 1 236 ? 4.574 -7.816 -20.528 1.00 85.94 236 ALA A N 1
ATOM 1860 C CA . ALA A 1 236 ? 3.704 -7.241 -19.505 1.00 85.94 236 ALA A CA 1
ATOM 1861 C C . ALA A 1 236 ? 2.621 -6.347 -20.128 1.00 85.94 236 ALA A C 1
ATOM 1863 O O . ALA A 1 236 ? 1.436 -6.578 -19.917 1.00 85.94 236 ALA A O 1
ATOM 1864 N N . LEU A 1 237 ? 3.012 -5.400 -20.987 1.00 87.31 237 LEU A N 1
ATOM 1865 C CA . LEU A 1 237 ? 2.063 -4.492 -21.634 1.00 87.31 237 LEU A CA 1
ATOM 1866 C C . LEU A 1 237 ? 1.101 -5.213 -22.583 1.00 87.31 237 LEU A C 1
ATOM 1868 O O . LEU A 1 237 ? -0.095 -4.932 -22.551 1.00 87.31 237 LEU A O 1
ATOM 1872 N N . THR A 1 238 ? 1.586 -6.144 -23.413 1.00 86.69 238 THR A N 1
ATOM 1873 C CA . THR A 1 238 ? 0.711 -6.878 -24.342 1.00 86.69 238 THR A CA 1
ATOM 1874 C C . THR A 1 238 ? -0.291 -7.764 -23.618 1.00 86.69 238 THR A C 1
ATOM 1876 O O . THR A 1 238 ? -1.458 -7.776 -23.999 1.00 86.69 238 THR A O 1
ATOM 1879 N N . VAL A 1 239 ? 0.126 -8.477 -22.569 1.00 90.06 239 VAL A N 1
ATOM 1880 C CA . VAL A 1 239 ? -0.766 -9.367 -21.814 1.00 90.06 239 VAL A CA 1
ATOM 1881 C C . VAL A 1 239 ? -1.817 -8.548 -21.070 1.00 90.06 239 VAL A C 1
ATOM 1883 O O . VAL A 1 239 ? -3.005 -8.833 -21.204 1.00 90.06 239 VAL A O 1
ATOM 1886 N N . THR A 1 240 ? -1.414 -7.481 -20.368 1.00 88.12 240 THR A N 1
ATOM 1887 C CA . THR A 1 240 ? -2.359 -6.593 -19.675 1.00 88.12 240 THR A CA 1
ATOM 1888 C C . THR A 1 240 ? -3.349 -5.956 -20.650 1.00 88.12 240 THR A C 1
ATOM 1890 O O . THR A 1 240 ? -4.550 -5.986 -20.397 1.00 88.12 240 THR A O 1
ATOM 1893 N N . ALA A 1 241 ? -2.887 -5.439 -21.794 1.00 88.62 241 ALA A N 1
ATOM 1894 C CA . ALA A 1 241 ? -3.770 -4.847 -22.800 1.00 88.62 241 ALA A CA 1
ATOM 1895 C C . ALA A 1 241 ? -4.745 -5.872 -23.400 1.00 88.62 241 ALA A C 1
ATOM 1897 O O . ALA A 1 241 ? -5.919 -5.561 -23.590 1.00 88.62 241 ALA A O 1
ATOM 1898 N N . THR A 1 242 ? -4.278 -7.098 -23.654 1.00 88.94 242 THR A N 1
ATOM 1899 C CA . THR A 1 242 ? -5.122 -8.176 -24.188 1.00 88.94 242 THR A CA 1
ATOM 1900 C C . THR A 1 242 ? -6.220 -8.546 -23.197 1.00 88.94 242 THR A C 1
ATOM 1902 O O . THR A 1 242 ? -7.376 -8.648 -23.596 1.00 88.94 242 THR A O 1
ATOM 1905 N N . PHE A 1 243 ? -5.902 -8.688 -21.907 1.00 88.31 243 PHE A N 1
ATOM 1906 C CA . PHE A 1 243 ? -6.920 -8.986 -20.898 1.00 88.31 243 PHE A CA 1
ATOM 1907 C C . PHE A 1 243 ? -7.936 -7.860 -20.724 1.00 88.31 243 PHE A C 1
ATOM 1909 O O . PHE A 1 243 ? -9.128 -8.144 -20.653 1.00 88.31 243 PHE A O 1
ATOM 1916 N N . LEU A 1 244 ? -7.498 -6.598 -20.714 1.00 87.62 244 LEU A N 1
ATOM 1917 C CA . LEU A 1 244 ? -8.416 -5.457 -20.626 1.00 87.62 244 LEU A CA 1
ATOM 1918 C C . LEU A 1 244 ? -9.355 -5.385 -21.836 1.00 87.62 244 LEU A C 1
ATOM 1920 O O . LEU A 1 244 ? -10.541 -5.107 -21.677 1.00 87.62 244 LEU A O 1
ATOM 1924 N N . TYR A 1 245 ? -8.838 -5.671 -23.033 1.00 87.88 245 TYR A N 1
ATOM 1925 C CA . TYR A 1 245 ? -9.644 -5.714 -24.249 1.00 87.88 245 TYR A CA 1
ATOM 1926 C C . TYR A 1 245 ? -10.642 -6.876 -24.237 1.00 87.88 245 TYR A C 1
ATOM 1928 O O . TYR A 1 245 ? -11.827 -6.662 -24.465 1.00 87.88 245 TYR A O 1
ATOM 1936 N N . LEU A 1 246 ? -10.189 -8.095 -23.926 1.00 88.50 246 LEU A N 1
ATOM 1937 C CA . LEU A 1 246 ? -11.060 -9.272 -23.862 1.00 88.50 246 LEU A CA 1
ATOM 1938 C C . LEU A 1 246 ? -12.163 -9.109 -22.818 1.00 88.50 246 LEU A C 1
ATOM 1940 O O . LEU A 1 246 ? -13.306 -9.457 -23.094 1.00 88.50 246 LEU A O 1
ATOM 1944 N N . TRP A 1 247 ? -11.837 -8.548 -21.652 1.00 84.38 247 TRP A N 1
ATOM 1945 C CA . TRP A 1 247 ? -12.828 -8.248 -20.624 1.00 84.38 247 TRP A CA 1
ATOM 1946 C C . TRP A 1 247 ? -13.934 -7.338 -21.164 1.00 84.38 247 TRP A C 1
ATOM 1948 O O . TRP A 1 247 ? -15.101 -7.679 -21.034 1.00 84.38 247 TRP A O 1
ATOM 1958 N N . ASN A 1 248 ? -13.568 -6.240 -21.832 1.00 82.06 248 ASN A N 1
ATOM 1959 C CA . ASN A 1 248 ? -14.521 -5.277 -22.391 1.00 82.06 248 ASN A CA 1
ATOM 1960 C C . ASN A 1 248 ? -15.382 -5.833 -23.541 1.00 82.06 248 ASN A C 1
ATOM 1962 O O . ASN A 1 248 ? -16.432 -5.279 -23.837 1.00 82.06 248 ASN A O 1
ATOM 1966 N N . VAL A 1 249 ? -14.924 -6.885 -24.223 1.00 84.69 249 VAL A N 1
ATOM 1967 C CA . VAL A 1 249 ? -15.680 -7.530 -25.309 1.00 84.69 249 VAL A CA 1
ATOM 1968 C C . VAL A 1 249 ? -16.648 -8.590 -24.776 1.00 84.69 249 VAL A C 1
ATOM 1970 O O . VAL A 1 249 ? -17.695 -8.813 -25.378 1.00 84.69 249 VAL A O 1
ATOM 1973 N N . ILE A 1 250 ? -16.289 -9.274 -23.686 1.00 83.81 250 ILE A N 1
ATOM 1974 C CA . ILE A 1 250 ? -17.072 -10.386 -23.127 1.00 83.81 250 ILE A CA 1
ATOM 1975 C C . ILE A 1 250 ? -18.149 -9.895 -22.147 1.00 83.81 250 ILE A C 1
ATOM 1977 O O . ILE A 1 250 ? -19.220 -10.501 -22.090 1.00 83.81 250 ILE A O 1
ATOM 1981 N N . PHE A 1 251 ? -17.863 -8.837 -21.383 1.00 70.19 251 PHE A N 1
ATOM 1982 C CA . PHE A 1 251 ? -18.726 -8.275 -20.340 1.00 70.19 251 PHE A CA 1
ATOM 1983 C C . PHE A 1 251 ? -19.090 -6.825 -20.652 1.00 70.19 251 PHE A C 1
ATOM 1985 O O . PHE A 1 251 ? -20.273 -6.476 -20.443 1.00 70.19 251 PHE A O 1
#

Sequence (251 aa):
MKHQIKRRLYISPVQTIVLGFFLLIVVGTILLMMPFSAQAGQKTQWIDAFFVATSAVCVTGLSPLNTAEHWSPIGQVIIMILIELGGLGFLTVATIFFSLLRKKASLSVRMLYQEALNVSEVSGVFRLMKYIMKFAAIIQLLGAFLLSFQFVPTFGWKKGMFFSLFHAVSAFCNAGFDLLGDSMVPYQNSPYLLLVISFLIIAGGLGFIVWRDIFAMIKGYKNKIKHRVSIHTRLALTVTATFLYLWNVIF